Protein AF-A0A1I7WPK0-F1 (afdb_monomer)

Organism: Heterorhabditis bacteriophora (NCBI:txid37862)

Secondary structure (DSSP, 8-state):
--PPPHHHHHHHHHHHHHHHHHHHHHHHHHHHHHHHHHHHHHHHHHS-GGGSSSTT-GGGGGGSHHHHHHHHHHHHHHHHHHHHHH----HHHHHHIIIIIHHHHHHHHHHHHHHHHH-GGGT--SHHHHHHHT-HHHHHHHHTHHHHHHHHHHHH-------HHHHHHHHHHHHHHHHHHHH-HHHHHHHHHHHHHHHHHHHHHHHHHHHHSS-SSHHHHHS-HHHHHHHHHHHHHHHHHHHHHHHHTT--HHHHHHHHHHIIIIIHHHHHHHHHHHHHHHHH-GGGTS-HHHHTTS-HHHHHHHHHTHHHHHHHHHHHS---PPPHHHHHHHHHHHHHHHHHHHHTTTS-TTTTTT-

pLDDT: mean 78.53, std 14.23, range [27.5, 98.38]

Mean predicted aligned error: 15.95 Å

Radius of gyration: 28.54 Å; Cα contacts (8 Å, |Δi|>4): 263; chains: 1; bounding box: 74×51×85 Å

InterPro domains:
  IPR006838 ADTRP/AIG1 [PF04750] (25-245)
  IPR006838 ADTRP/AIG1 [PTHR10989] (20-249)

Foldseek 3Di:
DDDDDPVVVVVCVVVVVVLVLLVVQLVLLVVQLVLLVVLVVVCVVLQAAPLAPDGRDPCSNVLDLLVVLSVLSNVLSVVSNVCSVVVDDDLVNLCCLAQPNLVSLVCLQCVVVVCCVVPVCVQPVDPSSVVQVVPPVSVCSRRPVSNVSSVVCVVSDPSDDDPPVSSVVSNVVVCCVSVCVVVPVLVVVLLVLLVVLLVLVLVQQVLLCVQPVAGLDNVLVVDDPVVSVVVSCCVRPPLVVLVVCCVVVVHDPVSQQVSLLCLLLPQQLLLVVQLVVCVVCVVVPNVLQPNPVSVVSGPPVSVNCNNPSSNVSSVSVPVPDPHDHDDPVNSVVSSVVVVCVLQVVCPVPVHHSNSRSRD

Sequence (359 aa):
MYELDPAMKRFIFKHYFANTTMGLRAVFHLVTFLTYTYICYFDYNLVKGSMLPIPDQFFSKFVWLTLICLYIQTFYHLIAFFIDLTRCQHAFFHYFARAIVGPIGMSVVLLFWTLFLFDPNTLLADENAKRIIAIKWYNHGIHTLPLITVLIDISIWNHGQPSKKAAVIGIAVFAVLYITELVHPIFCLRIKICYFLEYIFAYSLHYVYYISGFWAYPILGQLSLPFRTLFIAALTTIYSVVALVAAICHANSRLKSFLDFVLYTILFPIGMTACTLFWCLHAVDPSLIMPDWVAALIPSWLNHVTHTLPVPYFMMDMLMTKRLVPTQKTTFFMSVFLRFICADRGWLLGVPPLFFTIY

Structure (mmCIF, N/CA/C/O backbone):
data_AF-A0A1I7WPK0-F1
#
_entry.id   AF-A0A1I7WPK0-F1
#
loop_
_atom_site.group_PDB
_atom_site.id
_atom_site.type_symbol
_atom_site.label_atom_id
_atom_site.label_alt_id
_atom_site.label_comp_id
_atom_site.label_asym_id
_atom_site.label_entity_id
_atom_site.label_seq_id
_atom_site.pdbx_PDB_ins_code
_atom_site.Cartn_x
_atom_site.Cartn_y
_atom_site.Cartn_z
_atom_site.occupancy
_atom_site.B_iso_or_equiv
_atom_site.auth_seq_id
_atom_site.auth_comp_id
_atom_site.auth_asym_id
_atom_site.auth_atom_id
_atom_site.pdbx_PDB_model_num
ATOM 1 N N . MET A 1 1 ? -28.202 -27.187 55.672 1.00 47.09 1 MET A N 1
ATOM 2 C CA . MET A 1 1 ? -27.648 -26.588 54.439 1.00 47.09 1 MET A CA 1
ATOM 3 C C . MET A 1 1 ? -26.4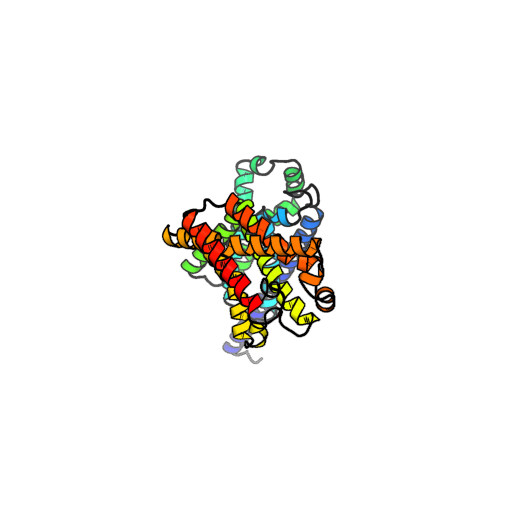85 -25.706 54.850 1.00 47.09 1 MET A C 1
ATOM 5 O O . MET A 1 1 ? -26.709 -24.799 55.635 1.00 47.09 1 MET A O 1
ATOM 9 N N . TYR A 1 2 ? -25.262 -26.002 54.410 1.00 57.56 2 TYR A N 1
ATOM 10 C CA . TYR A 1 2 ? -24.123 -25.110 54.644 1.00 57.56 2 TYR A CA 1
ATOM 11 C C . TYR A 1 2 ? -24.275 -23.883 53.736 1.00 57.56 2 TYR A C 1
ATOM 13 O O . TYR A 1 2 ? -24.240 -24.016 52.513 1.00 57.56 2 TYR A O 1
ATOM 21 N N . GLU A 1 3 ? -24.493 -22.701 54.315 1.00 69.38 3 GLU A N 1
ATOM 22 C CA . GLU A 1 3 ? -24.446 -21.454 53.553 1.00 69.38 3 GLU A CA 1
ATOM 23 C C . GLU A 1 3 ? -23.009 -21.185 53.094 1.00 69.38 3 GLU A C 1
ATOM 25 O O . GLU A 1 3 ? -22.078 -21.162 53.894 1.00 69.38 3 GLU A O 1
ATOM 30 N N . LEU A 1 4 ? -22.830 -20.981 51.786 1.00 72.44 4 LEU A N 1
ATOM 31 C CA . LEU A 1 4 ? -21.552 -20.563 51.209 1.00 72.44 4 LEU A CA 1
ATOM 32 C C . LEU A 1 4 ? -21.092 -19.231 51.819 1.00 72.44 4 LEU A C 1
ATOM 34 O O . LEU A 1 4 ? -21.862 -18.265 51.845 1.00 72.44 4 LEU A O 1
ATOM 38 N N . ASP A 1 5 ? -19.818 -19.181 52.215 1.00 86.62 5 ASP A N 1
ATOM 39 C CA . ASP A 1 5 ? -19.119 -17.978 52.675 1.00 86.62 5 ASP A CA 1
ATOM 40 C C . ASP A 1 5 ? -19.366 -16.791 51.710 1.00 86.62 5 ASP A C 1
ATOM 42 O O . ASP A 1 5 ? -19.200 -16.934 50.489 1.00 86.62 5 ASP A O 1
ATOM 46 N N . PRO A 1 6 ? -19.759 -15.605 52.216 1.00 83.38 6 PRO A N 1
ATOM 47 C CA . PRO A 1 6 ? -19.901 -14.380 51.430 1.00 83.38 6 PRO A CA 1
ATOM 48 C C . PRO A 1 6 ? -18.707 -14.026 50.526 1.00 83.38 6 PRO A C 1
ATOM 50 O O . PRO A 1 6 ? -18.899 -13.377 49.492 1.00 83.38 6 PRO A O 1
ATOM 53 N N . ALA A 1 7 ? -17.474 -14.404 50.881 1.00 82.75 7 ALA A N 1
ATOM 54 C CA . ALA A 1 7 ? -16.309 -14.211 50.013 1.00 82.75 7 ALA A CA 1
ATOM 55 C C . ALA A 1 7 ? -16.318 -15.181 48.818 1.00 82.75 7 ALA A C 1
ATOM 57 O O . ALA A 1 7 ? -16.113 -14.758 47.677 1.00 82.75 7 ALA A O 1
ATOM 58 N N . MET A 1 8 ? -16.667 -16.448 49.054 1.00 80.56 8 MET A N 1
ATOM 59 C CA . MET A 1 8 ? -16.828 -17.472 48.017 1.00 80.56 8 MET A CA 1
ATOM 60 C C . MET A 1 8 ? -17.964 -17.120 47.043 1.00 80.56 8 MET A C 1
ATOM 62 O O . MET A 1 8 ? -17.783 -17.193 45.827 1.00 80.56 8 MET A O 1
ATOM 66 N N . LYS A 1 9 ? -19.112 -16.645 47.554 1.00 81.81 9 LYS A N 1
ATOM 67 C CA . LYS A 1 9 ? -20.230 -16.155 46.722 1.00 81.81 9 LYS A CA 1
ATOM 68 C C . LYS A 1 9 ? -19.789 -15.005 45.809 1.00 81.81 9 LYS A C 1
ATOM 70 O O . LYS A 1 9 ? -20.093 -15.017 44.618 1.00 81.81 9 LYS A O 1
ATOM 75 N N . ARG A 1 10 ? -19.024 -14.039 46.337 1.00 79.69 10 ARG A N 1
ATOM 76 C CA . ARG A 1 10 ? -18.475 -12.918 45.550 1.00 79.69 10 ARG A CA 1
ATOM 77 C C . ARG A 1 10 ? -17.471 -13.373 44.493 1.00 79.69 10 ARG A C 1
ATOM 79 O O . ARG A 1 10 ? -17.500 -12.852 43.381 1.00 79.69 10 ARG A O 1
ATOM 86 N N . PHE A 1 11 ? -16.611 -14.338 44.812 1.00 81.00 11 PHE A N 1
ATOM 87 C CA . PHE A 1 11 ? -15.650 -14.895 43.861 1.00 81.00 11 PHE A CA 1
ATOM 88 C C . PHE A 1 11 ? -16.345 -15.622 42.703 1.00 81.00 11 PHE A C 1
ATOM 90 O O . PHE A 1 11 ? -16.080 -15.305 41.544 1.00 81.00 11 PHE A O 1
ATOM 97 N N . ILE A 1 12 ? -17.279 -16.530 43.008 1.00 75.75 12 ILE A N 1
ATOM 98 C CA . ILE A 1 12 ? -18.050 -17.278 42.003 1.00 75.75 12 ILE A CA 1
ATOM 99 C C . ILE A 1 12 ? -18.835 -16.313 41.118 1.00 75.75 12 ILE A C 1
ATOM 101 O O . ILE A 1 12 ? -18.766 -16.414 39.896 1.00 75.75 12 ILE A O 1
ATOM 105 N N . PHE A 1 13 ? -19.518 -15.335 41.719 1.00 73.19 13 PHE A N 1
ATOM 106 C CA . PHE A 1 13 ? -20.270 -14.332 40.972 1.00 73.19 13 PHE A CA 1
ATOM 107 C C . PHE A 1 13 ? -19.362 -13.528 40.032 1.00 73.19 13 PHE A C 1
ATOM 109 O O . PHE A 1 13 ? -19.656 -13.411 38.847 1.00 73.19 13 PHE A O 1
ATOM 116 N N . LYS A 1 14 ? -18.212 -13.039 40.517 1.00 71.94 14 LYS A N 1
ATOM 117 C CA . LYS A 1 14 ? -17.256 -12.274 39.701 1.00 71.94 14 LYS A CA 1
ATOM 118 C C . LYS A 1 14 ? -16.663 -13.113 38.565 1.00 71.94 14 LYS A C 1
ATOM 120 O O . LYS A 1 14 ? -16.534 -12.616 37.451 1.00 71.94 14 LYS A O 1
ATOM 125 N N . HIS A 1 15 ? -16.318 -14.372 38.832 1.00 73.12 15 HIS A N 1
ATOM 126 C CA . HIS A 1 15 ? -15.741 -15.277 37.839 1.00 73.12 15 HIS A CA 1
ATOM 127 C C . HIS A 1 15 ? -16.766 -15.688 36.770 1.00 73.12 15 HIS A C 1
ATOM 129 O O . HIS A 1 15 ? -16.487 -15.603 35.575 1.00 73.12 15 HIS A O 1
ATOM 135 N N . TYR A 1 16 ? -17.977 -16.065 37.188 1.00 67.56 16 TYR A N 1
ATOM 136 C CA . TYR A 1 16 ? -19.069 -16.432 36.288 1.00 67.56 16 TYR A CA 1
ATOM 137 C C . TYR A 1 16 ? -19.502 -15.247 35.413 1.00 67.56 16 TYR A C 1
ATOM 139 O O . TYR A 1 16 ? -19.638 -15.384 34.196 1.00 67.56 16 TYR A O 1
ATOM 147 N N . PHE A 1 17 ? -19.632 -14.056 36.004 1.00 67.94 17 PHE A N 1
ATOM 148 C CA . PHE A 1 17 ? -19.981 -12.834 35.279 1.00 67.94 17 PHE A CA 1
ATOM 149 C C . PHE A 1 17 ? -18.887 -12.417 34.281 1.00 67.94 17 PHE A C 1
ATOM 151 O O . PHE A 1 17 ? -19.189 -12.039 33.149 1.00 67.94 17 PHE A O 1
ATOM 158 N N . ALA A 1 18 ? -17.607 -12.548 34.647 1.00 67.12 18 ALA A N 1
ATOM 159 C CA . ALA A 1 18 ? -16.488 -12.258 33.748 1.00 67.12 18 ALA A CA 1
ATOM 160 C C . ALA A 1 18 ? -16.415 -13.228 32.553 1.00 67.12 18 ALA A C 1
ATOM 162 O O . ALA A 1 18 ? -16.170 -12.803 31.427 1.00 67.12 18 ALA A O 1
ATOM 163 N N . ASN A 1 19 ? -16.674 -14.521 32.768 1.00 69.44 19 ASN A N 1
ATOM 164 C CA . ASN A 1 19 ? -16.701 -15.501 31.676 1.00 69.44 19 ASN A CA 1
ATOM 165 C C . ASN A 1 19 ? -17.929 -15.313 30.767 1.00 69.44 19 ASN A C 1
ATOM 167 O O . ASN A 1 19 ? -17.814 -15.430 29.550 1.00 69.44 19 ASN A O 1
ATOM 171 N N . THR A 1 20 ? -19.088 -14.967 31.337 1.00 67.88 20 THR A N 1
ATOM 172 C CA . THR A 1 20 ? -20.321 -14.728 30.565 1.00 67.88 20 THR A CA 1
ATOM 173 C C . THR A 1 20 ? -20.201 -13.483 29.684 1.00 67.88 20 THR A C 1
ATOM 175 O O . THR A 1 20 ? -20.552 -13.516 28.507 1.00 67.88 20 THR A O 1
ATOM 178 N N . THR A 1 21 ? -19.644 -12.392 30.216 1.00 75.69 21 THR A N 1
ATOM 179 C CA . THR A 1 21 ? -19.407 -11.157 29.445 1.00 75.69 21 THR A CA 1
ATOM 180 C C . THR A 1 21 ? -18.375 -11.356 28.331 1.00 75.69 21 THR A C 1
ATOM 182 O O . THR A 1 21 ? -18.547 -10.822 27.238 1.00 75.69 21 THR A O 1
ATOM 185 N N . MET A 1 22 ? -17.351 -12.182 28.560 1.00 78.25 22 MET A N 1
ATOM 186 C CA . MET A 1 22 ? -16.370 -12.570 27.541 1.00 78.25 22 MET A CA 1
ATOM 187 C C . MET A 1 22 ? -16.997 -13.398 26.413 1.00 78.25 22 MET A C 1
ATOM 189 O O . MET A 1 22 ? -16.769 -13.102 25.244 1.00 78.25 22 MET A O 1
ATOM 193 N N . GLY A 1 23 ? -17.826 -14.393 26.750 1.00 83.75 23 GLY A N 1
ATOM 194 C CA . GLY A 1 23 ? -18.534 -15.198 25.752 1.00 83.75 23 GLY A CA 1
ATOM 195 C C . GLY A 1 23 ? -19.446 -14.351 24.862 1.00 83.75 23 GLY A C 1
ATOM 196 O O . GLY A 1 23 ? -19.422 -14.492 23.642 1.00 83.75 23 GLY A O 1
ATOM 197 N N . LEU A 1 24 ? -20.189 -13.409 25.452 1.00 88.06 24 LEU A N 1
ATOM 198 C CA . LEU A 1 24 ? -21.040 -12.481 24.701 1.00 88.06 24 LEU A CA 1
ATOM 199 C C . LEU A 1 24 ? -20.236 -11.562 23.769 1.00 88.06 24 LEU A C 1
ATOM 201 O O . LEU A 1 24 ? -20.661 -11.317 22.641 1.00 88.06 24 LEU A O 1
ATOM 205 N N . ARG A 1 25 ? -19.066 -11.085 24.209 1.00 91.50 25 ARG A N 1
ATOM 206 C CA . ARG A 1 25 ? -18.192 -10.231 23.394 1.00 91.50 25 ARG A CA 1
ATOM 207 C C . ARG A 1 25 ? -17.577 -10.983 22.212 1.00 91.50 25 ARG A C 1
ATOM 209 O O . ARG A 1 25 ? -17.643 -10.495 21.084 1.00 91.50 25 ARG A O 1
ATOM 216 N N . ALA A 1 26 ? -17.120 -12.215 22.441 1.00 92.50 26 ALA A N 1
ATOM 217 C CA . ALA A 1 26 ? -16.629 -13.088 21.380 1.00 92.50 26 ALA A CA 1
ATOM 218 C C . ALA A 1 26 ? -17.716 -13.348 20.324 1.00 92.50 26 ALA A C 1
ATOM 220 O O . ALA A 1 26 ? -17.461 -13.227 19.127 1.00 92.50 26 ALA A O 1
ATOM 221 N N . VAL A 1 27 ? -18.948 -13.648 20.758 1.00 95.50 27 VAL A N 1
ATOM 222 C CA . VAL A 1 27 ? -20.091 -13.839 19.850 1.00 95.50 27 VAL A CA 1
ATOM 223 C C . VAL A 1 27 ? -20.371 -12.569 19.050 1.00 95.50 27 VAL A C 1
ATOM 225 O O . VAL A 1 27 ? -20.521 -12.644 17.832 1.00 95.50 27 VAL A O 1
ATOM 228 N N . PHE A 1 28 ? -20.391 -11.401 19.697 1.00 96.62 28 PHE A N 1
ATOM 229 C CA . PHE A 1 28 ? -20.580 -10.122 19.013 1.00 96.62 28 PHE A CA 1
ATOM 230 C C . PHE A 1 28 ? -19.526 -9.892 17.921 1.00 96.62 28 PHE A C 1
ATOM 232 O O . PHE A 1 28 ? -19.882 -9.583 16.781 1.00 96.62 28 PHE A O 1
ATOM 239 N N . HIS A 1 29 ? -18.241 -10.071 18.232 1.00 96.50 29 HIS A N 1
ATOM 240 C CA . HIS A 1 29 ? -17.171 -9.877 17.256 1.00 96.50 29 HIS A CA 1
ATOM 241 C C . HIS A 1 29 ? -17.196 -10.908 16.135 1.00 96.50 29 HIS A C 1
ATOM 243 O O . HIS A 1 29 ? -16.993 -10.532 14.985 1.00 96.50 29 HIS A O 1
ATOM 249 N N . LEU A 1 30 ? -17.520 -12.170 16.428 1.00 97.56 30 LEU A N 1
ATOM 250 C CA . LEU A 1 30 ? -17.671 -13.202 15.405 1.00 97.56 30 LEU A CA 1
ATOM 251 C C . LEU A 1 30 ? -18.817 -12.877 14.443 1.00 97.56 30 LEU A C 1
ATOM 253 O O . LEU A 1 30 ? -18.620 -12.876 13.231 1.00 97.56 30 LEU A O 1
ATOM 257 N N . VAL A 1 31 ? -20.004 -12.560 14.967 1.00 98.12 31 VAL A N 1
ATOM 258 C CA . VAL A 1 31 ? -21.172 -12.197 14.147 1.00 98.12 31 VAL A CA 1
ATOM 259 C C . VAL A 1 31 ? -20.866 -10.966 13.300 1.00 98.12 31 VAL A C 1
ATOM 261 O O . VAL A 1 31 ? -21.169 -10.938 12.106 1.00 98.12 31 VAL A O 1
ATOM 264 N N . THR A 1 32 ? -20.214 -9.966 13.889 1.00 98.06 32 THR A N 1
ATOM 265 C CA . THR A 1 32 ? -19.840 -8.740 13.183 1.00 98.06 32 THR A CA 1
ATOM 266 C C . THR A 1 32 ? -18.798 -9.009 12.095 1.00 98.06 32 THR A C 1
ATOM 268 O O . THR A 1 32 ? -18.950 -8.534 10.971 1.00 98.06 32 THR A O 1
ATOM 271 N N . PHE A 1 33 ? -17.781 -9.828 12.379 1.00 98.38 33 PHE A N 1
ATOM 272 C CA . PHE A 1 33 ? -16.787 -10.268 11.400 1.00 98.38 33 PHE A CA 1
ATOM 273 C C . PHE A 1 33 ? -17.433 -11.005 10.224 1.00 98.38 33 PHE A C 1
ATOM 275 O O . PHE A 1 33 ? -17.151 -10.679 9.071 1.00 98.38 33 PHE A O 1
ATOM 282 N N . LEU A 1 34 ? -18.324 -11.964 10.492 1.00 98.31 34 LEU A N 1
ATOM 283 C CA . LEU A 1 34 ? -19.032 -12.709 9.450 1.00 98.31 34 LEU A CA 1
ATOM 284 C C . LEU A 1 34 ? -19.917 -11.784 8.606 1.00 98.31 34 LEU A C 1
ATOM 286 O O . LEU A 1 34 ? -19.933 -11.894 7.381 1.00 98.31 34 LEU A O 1
ATOM 290 N N . THR A 1 35 ? -20.586 -10.825 9.248 1.00 98.31 35 THR A N 1
ATOM 291 C CA . THR A 1 35 ? -21.412 -9.821 8.567 1.00 98.31 35 THR A CA 1
ATOM 292 C C . THR A 1 35 ? -20.568 -8.946 7.642 1.00 98.31 35 THR A C 1
ATOM 294 O O . THR A 1 35 ? -20.882 -8.824 6.459 1.00 98.31 35 THR A O 1
ATOM 297 N N . TYR A 1 36 ? -19.461 -8.382 8.131 1.00 98.31 36 TYR A N 1
ATOM 298 C CA . TYR A 1 36 ? -18.576 -7.575 7.291 1.00 98.31 36 TYR A CA 1
ATOM 299 C C . TYR A 1 36 ? -17.882 -8.390 6.200 1.00 98.31 36 TYR A C 1
ATOM 301 O O . TYR A 1 36 ? -17.728 -7.898 5.088 1.00 98.31 36 TYR A O 1
ATOM 309 N N . THR A 1 37 ? -17.533 -9.649 6.465 1.00 98.25 37 THR A N 1
ATOM 310 C CA . THR A 1 37 ? -16.984 -10.559 5.449 1.00 98.25 37 THR A CA 1
ATOM 311 C C . THR A 1 37 ? -17.987 -10.790 4.322 1.00 98.25 37 THR A C 1
ATOM 313 O O . THR A 1 37 ? -17.621 -10.732 3.149 1.00 98.25 37 THR A O 1
ATOM 316 N N . TYR A 1 38 ? -19.264 -10.986 4.657 1.00 98.19 38 TYR A N 1
ATOM 317 C CA . TYR A 1 38 ? -20.324 -11.102 3.661 1.00 98.19 38 TYR A CA 1
ATOM 318 C C . TYR A 1 38 ? -20.506 -9.807 2.855 1.00 98.19 38 TYR A C 1
ATOM 320 O O . TYR A 1 38 ? -20.630 -9.860 1.634 1.00 98.19 38 TYR A O 1
ATOM 328 N N . ILE A 1 39 ? -20.451 -8.641 3.506 1.00 97.75 39 ILE A N 1
ATOM 329 C CA . ILE A 1 39 ? -20.514 -7.338 2.824 1.00 97.75 39 ILE A CA 1
ATOM 330 C C . ILE A 1 39 ? -19.303 -7.149 1.893 1.00 97.75 39 ILE A C 1
ATOM 332 O O . ILE A 1 39 ? -19.488 -6.737 0.751 1.00 97.75 39 ILE A O 1
ATOM 336 N N . CYS A 1 40 ? -18.088 -7.510 2.324 1.00 96.38 40 CYS A N 1
ATOM 337 C CA . CYS A 1 40 ? -16.880 -7.513 1.488 1.00 96.38 40 CYS A CA 1
ATOM 338 C C . CYS A 1 40 ? -17.036 -8.419 0.260 1.00 96.38 40 CYS A C 1
ATOM 340 O O . CYS A 1 40 ? -16.677 -8.036 -0.853 1.00 96.38 40 CYS A O 1
ATOM 342 N N . TYR A 1 41 ? -17.577 -9.625 0.452 1.00 96.94 41 TYR A N 1
ATOM 343 C CA . TYR A 1 41 ? -17.862 -10.550 -0.641 1.00 96.94 41 TYR A CA 1
ATOM 344 C C . TYR A 1 41 ? -18.901 -9.970 -1.609 1.00 96.94 41 TYR A C 1
ATOM 346 O O . TYR A 1 41 ? -18.735 -10.055 -2.825 1.00 96.94 41 TYR A O 1
ATOM 354 N N . PHE A 1 42 ? -19.961 -9.352 -1.093 1.00 96.44 42 PHE A N 1
ATOM 355 C CA . PHE A 1 42 ? -20.980 -8.729 -1.926 1.00 96.44 42 PHE A CA 1
ATOM 356 C C . PHE A 1 42 ? -20.421 -7.541 -2.723 1.00 96.44 42 PHE A C 1
ATOM 358 O O . PHE A 1 42 ? -20.626 -7.490 -3.934 1.00 96.44 42 PHE A O 1
ATOM 365 N N . ASP A 1 43 ? -19.646 -6.651 -2.088 1.00 94.12 43 ASP A N 1
ATOM 366 C CA . ASP A 1 43 ? -18.947 -5.544 -2.762 1.00 94.12 43 ASP A CA 1
ATOM 367 C C . ASP A 1 43 ? -18.055 -6.049 -3.897 1.00 94.12 43 ASP A C 1
ATOM 369 O O . ASP A 1 43 ? -18.126 -5.541 -5.013 1.00 94.12 43 ASP A O 1
ATOM 373 N N . TYR A 1 44 ? -17.263 -7.095 -3.638 1.00 91.81 44 TYR A N 1
ATOM 374 C CA . TYR A 1 44 ? -16.378 -7.696 -4.636 1.00 91.81 44 TYR A CA 1
ATOM 375 C C . TYR A 1 44 ? -17.131 -8.126 -5.903 1.00 91.81 44 TYR A C 1
ATOM 377 O O . TYR A 1 44 ? -16.634 -7.954 -7.016 1.00 91.81 44 TYR A O 1
ATOM 385 N N . ASN A 1 45 ? -18.337 -8.672 -5.740 1.00 93.19 45 ASN A N 1
ATOM 386 C CA . ASN A 1 45 ? -19.158 -9.127 -6.857 1.00 93.19 45 ASN A CA 1
ATOM 387 C C . ASN A 1 45 ? -19.932 -7.993 -7.542 1.00 93.19 45 ASN A C 1
ATOM 389 O O . ASN A 1 45 ? -20.187 -8.087 -8.746 1.00 93.19 45 ASN A O 1
ATOM 393 N N . LEU A 1 46 ? -20.294 -6.950 -6.789 1.00 90.62 46 LEU A N 1
ATOM 394 C CA . LEU A 1 46 ? -21.047 -5.793 -7.265 1.00 90.62 46 LEU A CA 1
ATOM 395 C C . LEU A 1 46 ? -20.160 -4.799 -8.031 1.00 90.62 46 LEU A C 1
ATOM 397 O O . LEU A 1 46 ? -20.501 -4.391 -9.141 1.00 90.62 46 LEU A O 1
ATOM 401 N N . VAL A 1 47 ? -19.024 -4.409 -7.449 1.00 87.62 47 VAL A N 1
ATOM 402 C CA . VAL A 1 47 ? -18.140 -3.351 -7.954 1.00 87.62 47 VAL A CA 1
ATOM 403 C C . VAL A 1 47 ? -16.921 -3.970 -8.645 1.00 87.62 47 VAL A C 1
ATOM 405 O O . VAL A 1 47 ? -15.827 -4.069 -8.083 1.00 87.62 47 VAL A O 1
ATOM 408 N N . LYS A 1 48 ? -17.120 -4.407 -9.894 1.00 87.56 48 LYS A N 1
ATOM 409 C CA . LYS A 1 48 ? -16.089 -5.007 -10.759 1.00 87.56 48 LYS A CA 1
ATOM 410 C C . LYS A 1 48 ? -16.133 -4.453 -12.185 1.00 87.56 48 LYS A C 1
ATOM 412 O O . LYS A 1 48 ? -17.148 -3.902 -12.610 1.00 87.56 48 LYS A O 1
ATOM 417 N N . GLY A 1 49 ? -15.043 -4.634 -12.932 1.00 85.56 49 GLY A N 1
ATOM 418 C CA . GLY A 1 49 ? -14.942 -4.215 -14.333 1.00 85.56 49 GLY A CA 1
ATOM 419 C C . GLY A 1 49 ? -15.208 -2.719 -14.505 1.00 85.56 49 GLY A C 1
ATOM 420 O O . GLY A 1 49 ? -14.545 -1.896 -13.877 1.00 85.56 49 GLY A O 1
ATOM 421 N N . SER A 1 50 ? -16.228 -2.371 -15.291 1.00 83.06 50 SER A N 1
ATOM 422 C CA . SER A 1 50 ? -16.635 -0.985 -15.563 1.00 83.06 50 SER A CA 1
ATOM 423 C C . SER A 1 50 ? -17.327 -0.265 -14.396 1.00 83.06 50 SER A C 1
ATOM 425 O O . SER A 1 50 ? -17.568 0.934 -14.494 1.00 83.06 50 SER A O 1
ATOM 427 N N . MET A 1 51 ? -17.677 -0.969 -13.310 1.00 81.25 51 MET A N 1
ATOM 428 C CA . MET A 1 51 ? -18.251 -0.359 -12.096 1.00 81.25 51 MET A CA 1
ATOM 429 C C . MET A 1 51 ? -17.177 0.233 -11.167 1.00 81.25 51 MET A C 1
ATOM 431 O O . MET A 1 51 ? -17.511 0.887 -10.182 1.00 81.25 51 MET A O 1
ATOM 435 N N . LEU A 1 52 ? -15.896 -0.029 -11.441 1.00 79.69 52 LEU A N 1
ATOM 436 C CA . LEU A 1 52 ? -14.775 0.502 -10.668 1.00 79.69 52 LEU A CA 1
ATOM 437 C C . LEU A 1 52 ? -14.522 1.984 -11.003 1.00 79.69 52 LEU A C 1
ATOM 439 O O . LEU A 1 52 ? -14.730 2.379 -12.151 1.00 79.69 52 LEU A O 1
ATOM 443 N N . PRO A 1 53 ? -13.995 2.790 -10.056 1.00 76.50 53 PRO A N 1
ATOM 444 C CA . PRO A 1 53 ? -13.587 4.174 -10.328 1.00 76.50 53 PRO A CA 1
ATOM 445 C C . PRO A 1 53 ? -12.623 4.305 -11.510 1.00 76.50 53 PRO A C 1
ATOM 447 O O . PRO A 1 53 ? -12.726 5.239 -12.300 1.00 76.50 53 PRO A O 1
ATOM 450 N N . ILE A 1 54 ? -11.692 3.354 -11.637 1.00 73.06 54 ILE A N 1
ATOM 451 C CA . ILE A 1 54 ? -10.882 3.158 -12.838 1.00 73.06 54 ILE A CA 1
ATOM 452 C C . ILE A 1 54 ? -11.230 1.764 -13.374 1.00 73.06 54 ILE A C 1
ATOM 454 O O . ILE A 1 54 ? -10.974 0.783 -12.662 1.00 73.06 54 ILE A O 1
ATOM 458 N N . PRO A 1 55 ? -11.806 1.655 -14.589 1.00 75.12 55 PRO A N 1
ATOM 459 C CA . PRO A 1 55 ? -12.219 0.378 -15.157 1.00 75.12 55 PRO A CA 1
ATOM 460 C C . PRO A 1 55 ? -11.106 -0.669 -15.107 1.00 75.12 55 PRO A C 1
ATOM 462 O O . PRO A 1 55 ? -9.942 -0.370 -15.377 1.00 75.12 55 PRO A O 1
ATOM 465 N N . ASP A 1 56 ? -11.472 -1.885 -14.703 1.00 74.25 56 ASP A N 1
ATOM 466 C CA . ASP A 1 56 ? -10.590 -3.061 -14.607 1.00 74.25 56 ASP A CA 1
ATOM 467 C C . ASP A 1 56 ? -9.405 -2.942 -13.625 1.00 74.25 56 ASP A C 1
ATOM 469 O O . ASP A 1 56 ? -8.608 -3.869 -13.485 1.00 74.25 56 ASP A O 1
ATOM 473 N N . GLN A 1 57 ? -9.308 -1.849 -12.863 1.00 73.38 57 GLN A N 1
ATOM 474 C CA . GLN A 1 57 ? -8.283 -1.655 -11.836 1.00 73.38 57 GLN A CA 1
ATOM 475 C C . GLN A 1 57 ? -8.869 -1.892 -10.445 1.00 73.38 57 GLN A C 1
ATOM 477 O O . GLN A 1 57 ? -9.419 -0.978 -9.829 1.00 73.38 57 GLN A O 1
ATOM 482 N N . PHE A 1 58 ? -8.730 -3.113 -9.919 1.00 74.12 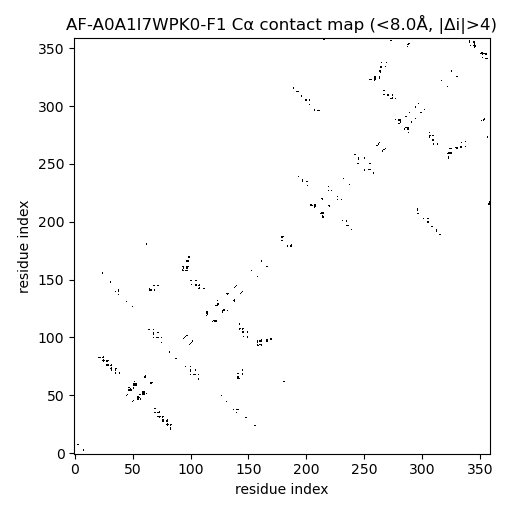58 PHE A N 1
ATOM 483 C CA . PHE A 1 58 ? -9.328 -3.518 -8.636 1.00 74.12 58 PHE A CA 1
ATOM 484 C C . PHE A 1 58 ? -9.034 -2.541 -7.489 1.00 74.12 58 PHE A C 1
ATOM 486 O O . PHE A 1 58 ? -9.940 -2.177 -6.741 1.00 74.12 58 PHE A O 1
ATOM 493 N N . PHE A 1 59 ? -7.783 -2.087 -7.365 1.00 72.25 59 PHE A N 1
ATOM 494 C CA . PHE A 1 59 ? -7.359 -1.204 -6.277 1.00 72.25 59 PHE A CA 1
ATOM 495 C C . PHE A 1 59 ? -7.926 0.219 -6.370 1.00 72.25 59 PHE A C 1
ATOM 497 O O . PHE A 1 59 ? -7.871 0.950 -5.383 1.00 72.25 59 PHE A O 1
ATOM 504 N N . SER A 1 60 ? -8.519 0.615 -7.501 1.00 73.62 60 SER A N 1
ATOM 505 C CA . SER A 1 60 ? -9.132 1.942 -7.646 1.00 73.62 60 SER A CA 1
ATOM 506 C C . SER A 1 60 ? -10.301 2.168 -6.682 1.00 73.62 60 SER A C 1
ATOM 508 O O . SER A 1 60 ? -10.564 3.303 -6.297 1.00 73.62 60 SER A O 1
ATOM 510 N N . LYS A 1 61 ? -10.941 1.093 -6.202 1.00 76.44 61 LYS A N 1
ATOM 511 C CA . LYS A 1 61 ? -12.032 1.142 -5.217 1.00 76.44 61 LYS A CA 1
ATOM 512 C C . LYS A 1 61 ? -11.622 1.742 -3.861 1.00 76.44 61 LYS A C 1
ATOM 514 O O . LYS A 1 61 ? -12.463 2.263 -3.136 1.00 76.44 61 LYS A O 1
ATOM 519 N N . PHE A 1 62 ? -10.332 1.691 -3.511 1.00 76.06 62 PHE A N 1
ATOM 520 C CA . PHE A 1 62 ? -9.820 2.234 -2.245 1.00 76.06 62 PHE A CA 1
ATOM 521 C C . PHE A 1 62 ? -9.728 3.766 -2.237 1.00 76.06 62 PHE A C 1
ATOM 523 O O . PHE A 1 62 ? -9.357 4.346 -1.222 1.00 76.06 62 PHE A O 1
ATOM 530 N 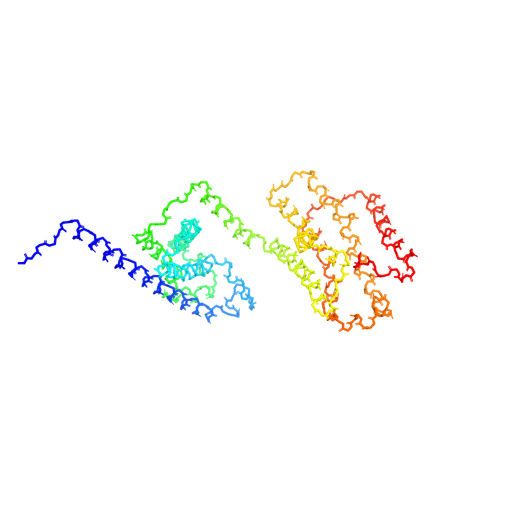N . VAL A 1 63 ? -10.136 4.431 -3.325 1.00 72.38 63 VAL A N 1
ATOM 531 C CA . VAL A 1 63 ? -10.440 5.868 -3.319 1.00 72.38 63 VAL A CA 1
ATOM 532 C C . VAL A 1 63 ? -11.576 6.208 -2.342 1.00 72.38 63 VAL A C 1
ATOM 534 O O . VAL A 1 63 ? -11.658 7.327 -1.845 1.00 72.38 63 VAL A O 1
ATOM 537 N N . TRP A 1 64 ? -12.451 5.244 -2.033 1.00 82.19 64 TRP A N 1
ATOM 538 C CA . TRP A 1 64 ? -13.552 5.435 -1.098 1.00 82.19 64 TRP A CA 1
ATOM 539 C C . TRP A 1 64 ? -13.139 5.066 0.329 1.00 82.19 64 TRP A C 1
ATOM 541 O O . TRP A 1 64 ? -12.918 3.892 0.644 1.00 82.19 64 TRP A O 1
ATOM 551 N N . LEU A 1 65 ? -13.143 6.057 1.231 1.00 83.19 65 LEU A N 1
ATOM 552 C CA . LEU A 1 65 ? -12.920 5.851 2.670 1.00 83.19 65 LEU A CA 1
ATOM 553 C C . LEU A 1 65 ? -13.826 4.758 3.253 1.00 83.19 65 LEU A C 1
ATOM 555 O O . LEU A 1 65 ? -13.416 4.016 4.142 1.00 83.19 65 LEU A O 1
ATOM 559 N N . THR A 1 66 ? -15.047 4.636 2.735 1.00 89.81 66 THR A N 1
ATOM 560 C CA . THR A 1 66 ? -16.019 3.620 3.141 1.00 89.81 66 THR A CA 1
ATOM 561 C C . THR A 1 66 ? -15.506 2.196 2.940 1.00 89.81 66 THR A C 1
ATOM 563 O O . THR A 1 66 ? -15.685 1.365 3.829 1.00 89.81 66 THR A O 1
ATOM 566 N N . LEU A 1 67 ? -14.817 1.905 1.831 1.00 89.56 67 LEU A N 1
ATOM 567 C CA . LEU A 1 67 ? -14.248 0.573 1.623 1.00 89.56 67 LEU A CA 1
ATOM 568 C C . LEU A 1 67 ? -13.028 0.332 2.504 1.00 89.56 67 LEU A C 1
ATOM 570 O O . LEU A 1 67 ? -12.905 -0.746 3.080 1.00 89.56 67 LEU A O 1
ATOM 574 N N . ILE A 1 68 ? -12.171 1.338 2.697 1.00 87.25 68 ILE A N 1
ATOM 575 C CA . ILE A 1 68 ? -11.072 1.246 3.670 1.00 87.25 68 ILE A CA 1
ATOM 576 C C . ILE A 1 68 ? -11.629 0.914 5.063 1.00 87.25 68 ILE A C 1
ATOM 578 O O . ILE A 1 68 ? -11.145 -0.007 5.721 1.00 87.25 68 ILE A O 1
ATOM 582 N N . CYS A 1 69 ? -12.684 1.613 5.488 1.00 92.62 69 CYS A N 1
ATOM 583 C CA . CYS A 1 69 ? -13.378 1.349 6.743 1.00 92.62 69 CYS A CA 1
ATOM 584 C C . CYS A 1 69 ? -13.916 -0.083 6.805 1.00 92.62 69 CYS A C 1
ATOM 586 O O . CYS A 1 69 ? -13.690 -0.762 7.801 1.00 92.62 69 CYS A O 1
ATOM 588 N N . LEU A 1 70 ? -14.585 -0.564 5.755 1.00 94.94 70 LEU A N 1
ATOM 589 C CA . LEU A 1 70 ? -15.142 -1.916 5.700 1.00 94.94 70 LEU A CA 1
ATOM 590 C C . LEU A 1 70 ? -14.068 -2.997 5.927 1.00 94.94 70 LEU A C 1
ATOM 592 O O . LEU A 1 70 ? -14.238 -3.872 6.781 1.00 94.94 70 LEU A O 1
ATOM 596 N N . TYR A 1 71 ? -12.935 -2.919 5.222 1.00 93.88 71 TYR A N 1
ATOM 597 C CA . TYR A 1 71 ? -11.841 -3.884 5.385 1.00 93.88 71 TYR A CA 1
ATOM 598 C C . TYR A 1 71 ? -11.166 -3.774 6.761 1.00 93.88 71 TYR A C 1
ATOM 600 O O . TYR A 1 71 ? -10.900 -4.800 7.392 1.00 93.88 71 TYR A O 1
ATOM 608 N N . ILE A 1 72 ? -10.941 -2.554 7.266 1.00 93.00 72 ILE A N 1
ATOM 609 C CA . ILE A 1 72 ? -10.380 -2.330 8.609 1.00 93.00 72 ILE A CA 1
ATOM 610 C C . ILE A 1 72 ? -11.302 -2.901 9.694 1.00 93.00 72 ILE A C 1
ATOM 612 O O . ILE A 1 72 ? -10.818 -3.583 10.595 1.00 93.00 72 ILE A O 1
ATOM 616 N N . GLN A 1 73 ? -12.614 -2.672 9.600 1.00 95.69 73 GLN A N 1
ATOM 617 C CA . GLN A 1 73 ? -13.607 -3.210 10.535 1.00 95.69 73 GLN A CA 1
ATOM 618 C C . GLN A 1 73 ? -13.652 -4.743 10.486 1.00 95.69 73 GLN A C 1
ATOM 620 O O . GLN A 1 73 ? -13.663 -5.396 11.529 1.00 95.69 73 GLN A O 1
ATOM 625 N N . THR A 1 74 ? -13.607 -5.331 9.284 1.00 97.12 74 THR A N 1
ATOM 626 C CA . THR A 1 74 ? -13.551 -6.793 9.107 1.00 97.12 74 THR A CA 1
ATOM 627 C C . THR A 1 74 ? -12.340 -7.379 9.836 1.00 97.12 74 THR A C 1
ATOM 629 O O . THR A 1 74 ? -12.473 -8.290 10.652 1.00 97.12 74 THR A O 1
ATOM 632 N N . PHE A 1 75 ? -11.153 -6.822 9.586 1.00 95.31 75 PHE A N 1
ATOM 633 C CA . PHE A 1 75 ? -9.911 -7.290 10.196 1.00 95.31 75 PHE A CA 1
ATOM 634 C C . PHE A 1 75 ? -9.882 -7.071 11.714 1.00 95.31 75 PHE A C 1
ATOM 636 O O . PHE A 1 75 ? -9.467 -7.955 12.464 1.00 95.31 75 PHE A O 1
ATOM 643 N N . TYR A 1 76 ? -10.370 -5.917 12.175 1.00 95.88 76 TYR A N 1
ATOM 644 C CA . TYR A 1 76 ? -10.492 -5.598 13.592 1.00 95.88 76 TYR A CA 1
ATOM 645 C C . TYR A 1 76 ? -11.322 -6.646 14.335 1.00 95.88 76 TYR A C 1
ATOM 647 O O . TYR A 1 76 ? -10.847 -7.208 15.319 1.00 95.88 76 TYR A O 1
ATOM 655 N N . HIS A 1 77 ? -12.525 -6.950 13.846 1.00 97.06 77 HIS A N 1
ATOM 656 C CA . HIS A 1 77 ? -13.425 -7.886 14.515 1.00 97.06 77 HIS A CA 1
ATOM 657 C C . HIS A 1 77 ? -12.923 -9.335 14.484 1.00 97.06 77 HIS A C 1
ATOM 659 O O . HIS A 1 77 ? -13.152 -10.070 15.445 1.00 97.06 77 HIS A O 1
ATOM 665 N N . LEU A 1 78 ? -12.170 -9.727 13.451 1.00 96.06 78 LEU A N 1
ATOM 666 C CA . LEU A 1 78 ? -11.464 -11.010 13.435 1.00 96.06 78 LEU A CA 1
ATOM 667 C C . LEU A 1 78 ? -10.447 -11.102 14.580 1.00 96.06 78 LEU A C 1
ATOM 669 O O . LEU A 1 78 ? -10.439 -12.073 15.335 1.00 96.06 78 LEU A O 1
ATOM 673 N N . ILE A 1 79 ? -9.601 -10.079 14.731 1.00 93.31 79 ILE A N 1
ATOM 674 C CA . ILE A 1 79 ? -8.604 -10.038 15.807 1.00 93.31 79 ILE A CA 1
ATOM 675 C C . ILE A 1 79 ? -9.292 -9.971 17.172 1.00 93.31 79 ILE A C 1
ATOM 677 O O . ILE A 1 79 ? -8.901 -10.696 18.083 1.00 93.31 79 ILE A O 1
ATOM 681 N N . ALA A 1 80 ? -10.323 -9.136 17.311 1.00 92.06 80 ALA A N 1
ATOM 682 C CA . ALA A 1 80 ? -11.084 -8.965 18.545 1.00 92.06 80 ALA A CA 1
ATOM 683 C C . ALA A 1 80 ? -11.658 -10.303 19.039 1.00 92.06 80 ALA A C 1
ATOM 685 O O . ALA A 1 80 ? -11.491 -10.656 20.206 1.00 92.06 80 ALA A O 1
ATOM 686 N N . PHE A 1 81 ? -12.237 -11.090 18.126 1.00 93.56 81 PHE A N 1
ATOM 687 C CA . PHE A 1 81 ? -12.722 -12.439 18.406 1.00 93.56 81 PHE A CA 1
ATOM 688 C C . PHE A 1 81 ? -11.615 -13.355 18.947 1.00 93.56 81 PHE A C 1
ATOM 690 O O . PHE A 1 81 ? -11.793 -13.998 19.981 1.00 93.56 81 PHE A O 1
ATOM 697 N N . PHE A 1 82 ? -10.442 -13.386 18.307 1.00 90.94 82 PHE A N 1
ATOM 698 C CA . PHE A 1 82 ? -9.328 -14.207 18.791 1.00 90.94 82 PHE A CA 1
ATOM 699 C C . PHE A 1 82 ? -8.752 -13.720 20.123 1.00 90.94 82 PHE A C 1
ATOM 701 O O . PHE A 1 82 ? -8.376 -14.546 20.957 1.00 90.94 82 PHE A O 1
ATOM 708 N N . ILE A 1 83 ? -8.698 -12.409 20.364 1.00 89.31 83 ILE A N 1
ATOM 709 C CA . ILE A 1 83 ? -8.278 -11.858 21.660 1.00 89.31 83 ILE A CA 1
ATOM 710 C C . ILE A 1 83 ? -9.252 -12.293 22.759 1.00 89.31 83 ILE A C 1
ATOM 712 O O . ILE A 1 83 ? -8.811 -12.647 23.853 1.00 89.31 83 ILE A O 1
ATOM 716 N N . ASP A 1 84 ? -10.552 -12.337 22.474 1.00 87.50 84 ASP A N 1
ATOM 717 C CA . ASP A 1 84 ? -11.547 -12.817 23.434 1.00 87.50 84 ASP A CA 1
ATOM 718 C C . ASP A 1 84 ? -11.426 -14.304 23.749 1.00 87.50 84 ASP A C 1
ATOM 720 O O . ASP A 1 84 ? -11.597 -14.693 24.906 1.00 87.50 84 ASP A O 1
ATOM 724 N N . LEU A 1 85 ? -11.078 -15.129 22.760 1.00 85.81 85 LEU A N 1
ATOM 725 C CA . LEU A 1 85 ? -10.837 -16.556 22.979 1.00 85.81 85 LEU A CA 1
ATOM 726 C C . LEU A 1 85 ? -9.535 -16.824 23.744 1.00 85.81 85 LEU A C 1
ATOM 728 O O . LEU A 1 85 ? -9.492 -17.686 24.620 1.00 85.81 85 LEU A O 1
ATOM 732 N N . THR A 1 86 ? -8.466 -16.100 23.410 1.00 82.81 86 THR A N 1
ATOM 733 C CA . THR A 1 86 ? -7.111 -16.359 23.931 1.00 82.81 86 THR A CA 1
ATOM 734 C C . THR A 1 86 ? -6.798 -15.608 25.219 1.00 82.81 86 THR A C 1
ATOM 736 O O . THR A 1 86 ? -5.872 -15.980 25.936 1.00 82.81 86 THR A O 1
ATOM 739 N N . ARG A 1 87 ? -7.558 -14.551 25.534 1.00 73.19 87 ARG A N 1
ATOM 740 C CA . ARG A 1 87 ? -7.304 -13.614 26.643 1.00 73.19 87 ARG A CA 1
ATOM 741 C C . ARG A 1 87 ? -5.974 -12.854 26.518 1.00 73.19 87 ARG A C 1
ATOM 743 O O . ARG A 1 87 ? -5.546 -12.206 27.474 1.00 73.19 87 ARG A O 1
ATOM 750 N N . CYS A 1 88 ? -5.335 -12.886 25.348 1.00 72.88 88 CYS A N 1
ATOM 751 C CA . CYS A 1 88 ? -4.085 -12.187 25.069 1.00 72.88 88 CYS A CA 1
ATOM 752 C C . CYS A 1 88 ? -4.362 -10.722 24.707 1.00 72.88 88 CYS A C 1
ATOM 754 O O . CYS A 1 88 ? -4.550 -10.374 23.543 1.00 72.88 88 CYS A O 1
ATOM 756 N N . GLN A 1 89 ? -4.414 -9.845 25.712 1.00 70.31 89 GLN A N 1
ATOM 757 C CA . GLN A 1 89 ? -4.600 -8.411 25.483 1.00 70.31 89 GLN A CA 1
ATOM 758 C C . GLN A 1 89 ? -3.282 -7.733 25.098 1.00 70.31 89 GLN A C 1
ATOM 760 O O . GLN A 1 89 ? -2.279 -7.840 25.803 1.00 70.31 89 GLN A O 1
ATOM 765 N N . HIS A 1 90 ? -3.304 -6.981 23.996 1.00 77.31 90 HIS A N 1
ATOM 766 C CA . HIS A 1 90 ? -2.157 -6.218 23.510 1.00 77.31 90 HIS A CA 1
ATOM 767 C C . HIS A 1 90 ? -2.455 -4.718 23.532 1.00 77.31 90 HIS A C 1
ATOM 769 O O . HIS A 1 90 ? -3.460 -4.261 22.988 1.00 77.31 90 HIS A O 1
ATOM 775 N N . ALA A 1 91 ? -1.534 -3.927 24.092 1.00 81.00 91 ALA A N 1
ATOM 776 C CA . ALA A 1 91 ? -1.649 -2.466 24.140 1.00 81.00 91 ALA A CA 1
ATOM 777 C C . ALA A 1 91 ? -1.845 -1.839 22.745 1.00 81.00 91 ALA A C 1
ATOM 779 O O . ALA A 1 91 ? -2.595 -0.876 22.592 1.00 81.00 91 ALA A O 1
ATOM 780 N N . PHE A 1 92 ? -1.224 -2.428 21.718 1.00 83.50 92 PHE A N 1
ATOM 781 C CA . PHE A 1 92 ? -1.395 -2.003 20.330 1.00 83.50 92 PHE A CA 1
ATOM 782 C C . PHE A 1 92 ? -2.836 -2.165 19.831 1.00 83.50 92 PHE A C 1
ATOM 784 O O . PHE A 1 92 ? -3.346 -1.269 19.170 1.00 83.50 92 PHE A O 1
ATOM 791 N N . PHE A 1 93 ? -3.518 -3.261 20.174 1.00 88.12 93 PHE A N 1
ATOM 792 C CA . PHE A 1 93 ? -4.900 -3.496 19.749 1.00 88.12 93 PHE A CA 1
ATOM 793 C C . PHE A 1 93 ? -5.856 -2.455 20.344 1.00 88.12 93 PHE A C 1
ATOM 795 O O . PHE A 1 93 ? -6.692 -1.890 19.645 1.00 88.12 93 PHE A O 1
ATOM 802 N N . HIS A 1 94 ? -5.677 -2.129 21.623 1.00 86.88 94 HIS A N 1
ATOM 803 C CA . HIS A 1 94 ? -6.437 -1.074 22.289 1.00 86.88 94 HIS A CA 1
ATOM 804 C C . HIS A 1 94 ? -6.192 0.312 21.679 1.00 86.88 94 HIS A C 1
ATOM 806 O O . HIS A 1 94 ? -7.139 1.075 21.474 1.00 86.88 94 HIS A O 1
ATOM 812 N N . TYR A 1 95 ? -4.938 0.617 21.330 1.00 87.12 95 TYR A N 1
ATOM 813 C CA . TYR A 1 95 ? -4.607 1.817 20.566 1.00 87.12 95 TYR A CA 1
ATOM 814 C C . TYR A 1 95 ? -5.292 1.812 19.194 1.00 87.12 95 TYR A C 1
ATOM 816 O O . TYR A 1 95 ? -5.937 2.792 18.838 1.00 87.12 95 TYR A O 1
ATOM 824 N N . PHE A 1 96 ? -5.201 0.709 18.451 1.00 86.38 96 PHE A N 1
ATOM 825 C CA . PHE A 1 96 ? -5.778 0.562 17.117 1.00 86.38 96 PHE A CA 1
ATOM 826 C C . PHE A 1 96 ? -7.300 0.767 17.121 1.00 86.38 96 PHE A C 1
ATOM 828 O O . PHE A 1 96 ? -7.813 1.550 16.320 1.00 86.38 96 PHE A O 1
ATOM 835 N N . ALA A 1 97 ? -8.003 0.164 18.084 1.00 89.56 97 ALA A N 1
ATOM 836 C CA . ALA A 1 97 ? -9.439 0.347 18.285 1.00 89.56 97 ALA A CA 1
ATOM 837 C C . ALA A 1 97 ? -9.807 1.829 18.491 1.00 89.56 97 ALA A C 1
ATOM 839 O O . ALA A 1 97 ? -10.683 2.368 17.815 1.00 89.56 97 ALA A O 1
ATOM 840 N N . ARG A 1 98 ? -9.103 2.516 19.404 1.00 87.38 98 ARG A N 1
ATOM 841 C CA . ARG A 1 98 ? -9.426 3.892 19.825 1.00 87.38 98 ARG A CA 1
ATOM 842 C C . ARG A 1 98 ? -8.944 4.980 18.872 1.00 87.38 98 ARG A C 1
ATOM 844 O O . ARG A 1 98 ? -9.613 6.000 18.749 1.00 87.38 98 ARG A O 1
ATOM 851 N N . ALA A 1 99 ? -7.775 4.810 18.268 1.00 84.69 99 ALA A N 1
ATOM 852 C CA . ALA A 1 99 ? -7.128 5.841 17.464 1.00 84.69 99 ALA A CA 1
ATOM 853 C C . ALA A 1 99 ? -7.467 5.733 15.973 1.00 84.69 99 ALA A C 1
ATOM 855 O O . ALA A 1 99 ? -7.405 6.744 15.280 1.00 84.69 99 ALA A O 1
ATOM 856 N N . ILE A 1 100 ? -7.817 4.534 15.489 1.00 84.88 100 ILE A N 1
ATOM 857 C CA . ILE A 1 100 ? -8.000 4.261 14.059 1.00 84.88 100 ILE A CA 1
ATOM 858 C C . ILE A 1 100 ? -9.416 3.746 13.777 1.00 84.88 100 ILE A C 1
ATOM 860 O O . ILE A 1 100 ? -10.204 4.460 13.162 1.00 84.88 100 ILE A O 1
ATOM 864 N N . VAL A 1 101 ? -9.768 2.546 14.256 1.00 91.12 101 VAL A N 1
ATOM 865 C CA . VAL A 1 101 ? -11.020 1.857 13.878 1.00 91.12 101 VAL A CA 1
ATOM 866 C C . VAL A 1 101 ? -12.257 2.664 14.276 1.00 91.12 101 VAL A C 1
ATOM 868 O O . VAL A 1 101 ? -13.117 2.934 13.438 1.00 91.12 101 VAL A O 1
ATOM 871 N N . GLY A 1 102 ? -12.324 3.094 15.539 1.00 89.69 102 GLY A N 1
ATOM 872 C CA . GLY A 1 102 ? -13.435 3.883 16.065 1.00 89.69 102 GLY A CA 1
ATOM 873 C C . GLY A 1 102 ? -13.628 5.205 15.316 1.00 89.69 102 GLY A C 1
ATOM 874 O O . GLY A 1 102 ? -14.705 5.421 14.756 1.00 89.69 102 GLY A O 1
ATOM 875 N N . PRO A 1 103 ? -12.609 6.087 15.264 1.00 89.38 103 PRO A N 1
ATOM 876 C CA . PRO A 1 103 ? -12.685 7.344 14.526 1.00 89.38 103 PRO A CA 1
ATOM 877 C C . PRO A 1 103 ? -13.082 7.175 13.058 1.00 89.38 103 PRO A C 1
ATOM 879 O O . PRO A 1 103 ? -14.002 7.856 12.621 1.00 89.38 103 PRO A O 1
ATOM 882 N N . ILE A 1 104 ? -12.474 6.239 12.319 1.00 87.25 104 ILE A N 1
ATOM 883 C CA . ILE A 1 104 ? -12.817 5.999 10.906 1.00 87.25 104 ILE A CA 1
ATOM 884 C C . ILE A 1 104 ? -14.278 5.556 10.766 1.00 87.25 104 ILE A C 1
ATOM 886 O O . ILE A 1 104 ? -15.002 6.112 9.939 1.00 87.25 104 ILE A O 1
ATOM 890 N N . GLY A 1 105 ? -14.727 4.603 11.591 1.00 89.56 105 GLY A N 1
ATOM 891 C CA . GLY A 1 105 ? -16.110 4.126 11.581 1.00 89.56 105 GLY A CA 1
ATOM 892 C C . GLY A 1 105 ? -17.114 5.252 11.820 1.00 89.56 105 GLY A C 1
ATOM 893 O O . GLY A 1 105 ? -18.074 5.391 11.067 1.00 89.56 105 GLY A O 1
ATOM 894 N N . MET A 1 106 ? -16.860 6.111 12.811 1.00 89.00 106 MET A N 1
ATOM 895 C CA . MET A 1 106 ? -17.702 7.281 13.082 1.00 89.00 106 MET A CA 1
ATOM 896 C C . MET A 1 106 ? -17.661 8.300 11.936 1.00 89.00 106 MET A C 1
ATOM 898 O O . MET A 1 106 ? -18.708 8.794 11.519 1.00 89.00 106 MET A O 1
ATOM 902 N N . SER A 1 107 ? -16.475 8.601 11.399 1.00 87.06 107 SER A N 1
ATOM 903 C CA . SER A 1 107 ? -16.299 9.571 10.315 1.00 87.06 107 SER A CA 1
ATOM 904 C C . SER A 1 107 ? -17.016 9.160 9.034 1.00 87.06 107 SER A C 1
ATOM 906 O O . SER A 1 107 ? -17.643 10.013 8.416 1.00 87.06 107 SER A O 1
ATOM 908 N N . VAL A 1 108 ? -16.978 7.880 8.645 1.00 89.38 108 VAL A N 1
ATOM 909 C CA . VAL A 1 108 ? -17.678 7.389 7.443 1.00 89.38 108 VAL A CA 1
ATOM 910 C C . VAL A 1 108 ? -19.186 7.594 7.554 1.00 89.38 108 VAL A C 1
ATOM 912 O O . VAL A 1 108 ? -19.803 8.083 6.609 1.00 89.38 108 VAL A O 1
ATOM 915 N N . VAL A 1 109 ? -19.773 7.258 8.707 1.00 91.94 109 VAL A N 1
ATOM 916 C CA . VAL A 1 109 ? -21.214 7.420 8.936 1.00 91.94 109 VAL A CA 1
ATOM 917 C C . VAL A 1 109 ? -21.589 8.900 8.954 1.00 91.94 109 VAL A C 1
ATOM 919 O O . VAL A 1 109 ? -22.492 9.311 8.226 1.00 91.94 109 VAL A O 1
ATOM 922 N N . LEU A 1 110 ? -20.877 9.717 9.737 1.00 87.44 110 LEU A N 1
ATOM 923 C CA . LEU A 1 110 ? -21.160 11.148 9.841 1.00 87.44 110 LEU A CA 1
ATOM 924 C C . LEU A 1 110 ? -21.017 11.847 8.491 1.00 87.44 110 LEU A C 1
ATOM 926 O O . LEU A 1 110 ? -21.921 12.578 8.100 1.00 87.44 110 LEU A O 1
ATOM 930 N N . LEU A 1 111 ? -19.930 11.602 7.758 1.00 85.06 111 LEU A N 1
ATOM 931 C CA . LEU A 1 111 ? -19.698 12.220 6.457 1.00 85.06 111 LEU A CA 1
ATOM 932 C C . LEU A 1 111 ? -20.781 11.822 5.452 1.00 85.06 111 LEU A C 1
ATOM 934 O O . LEU A 1 111 ? -21.386 12.698 4.840 1.00 85.06 111 LEU A O 1
ATOM 938 N N . PHE A 1 112 ? -21.053 10.521 5.308 1.00 91.25 112 PHE A N 1
ATOM 939 C CA . PHE A 1 112 ? -22.016 10.041 4.320 1.00 91.25 112 PHE A CA 1
ATOM 940 C C . PHE A 1 112 ? -23.422 10.569 4.596 1.00 91.25 112 PHE A C 1
ATOM 942 O O . PHE A 1 112 ? -24.019 11.176 3.715 1.00 91.25 112 PHE A O 1
ATOM 949 N N . TRP A 1 113 ? -23.948 10.389 5.812 1.00 92.69 113 TRP A N 1
ATOM 950 C CA . TRP A 1 113 ? -25.319 10.811 6.110 1.00 92.69 113 TRP A CA 1
ATOM 951 C C . TRP A 1 113 ? -25.462 12.327 6.168 1.00 92.69 113 TRP A C 1
ATOM 953 O O . TRP A 1 113 ? -26.515 12.831 5.796 1.00 92.69 113 TRP 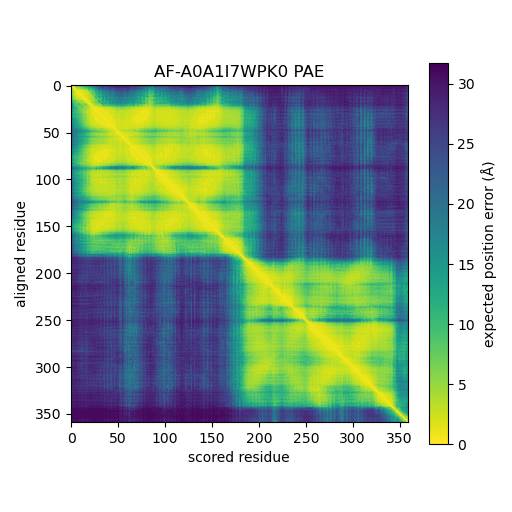A O 1
ATOM 963 N N . THR A 1 114 ? -24.418 13.068 6.554 1.00 87.25 114 THR A N 1
ATOM 964 C CA . THR A 1 114 ? -24.449 14.536 6.468 1.00 87.25 114 THR A CA 1
ATOM 965 C C . THR A 1 114 ? -24.540 14.990 5.017 1.00 87.25 114 THR A C 1
ATOM 967 O O . THR A 1 114 ? -25.412 15.791 4.699 1.00 87.25 114 THR A O 1
ATOM 970 N N . LEU A 1 115 ? -23.700 14.453 4.124 1.00 83.75 115 LEU A N 1
ATOM 971 C CA . LEU A 1 115 ? -23.753 14.776 2.695 1.00 83.75 115 LEU A CA 1
ATOM 972 C C . LEU A 1 115 ? -25.078 14.338 2.068 1.00 83.75 115 LEU A C 1
ATOM 974 O O . LEU A 1 115 ? -25.691 15.112 1.344 1.00 83.75 115 LEU A O 1
ATOM 978 N N . PHE A 1 116 ? -25.560 13.142 2.405 1.00 88.44 116 PHE A N 1
ATOM 979 C CA . PHE A 1 116 ? -26.828 12.619 1.909 1.00 88.44 116 PHE A CA 1
ATOM 980 C C . PHE A 1 116 ? -28.023 13.471 2.355 1.00 88.44 116 PHE A C 1
ATOM 982 O O . PHE A 1 116 ? -28.922 13.717 1.561 1.00 88.44 116 PHE A O 1
ATOM 989 N N . LEU A 1 117 ? -28.051 13.924 3.613 1.00 91.19 117 LEU A N 1
ATOM 990 C CA . LEU A 1 117 ? -29.119 14.791 4.125 1.00 91.19 117 LEU A CA 1
ATOM 991 C C . LEU A 1 117 ? -29.019 16.224 3.591 1.00 91.19 117 LEU A C 1
ATOM 993 O O . LEU A 1 117 ? -30.047 16.874 3.428 1.00 91.19 117 LEU A O 1
ATOM 997 N N . PHE A 1 118 ? -27.802 16.717 3.349 1.00 90.12 118 PHE A N 1
ATOM 998 C CA . PHE A 1 118 ? -27.566 18.064 2.836 1.00 90.12 118 PHE A CA 1
ATOM 999 C C . PHE A 1 118 ? -27.908 18.175 1.346 1.00 90.12 118 PHE A C 1
ATOM 1001 O O . PHE A 1 118 ? -28.683 19.042 0.955 1.00 90.12 118 PHE A O 1
ATOM 1008 N N . ASP A 1 119 ? -27.348 17.287 0.524 1.00 86.81 119 ASP A N 1
ATOM 1009 C CA . ASP A 1 119 ? -27.662 17.163 -0.897 1.00 86.81 119 ASP A CA 1
ATOM 1010 C C . ASP A 1 119 ? -27.313 15.747 -1.394 1.00 86.81 119 ASP A C 1
ATOM 1012 O O . ASP A 1 119 ? -26.140 15.459 -1.666 1.00 86.81 119 ASP A O 1
ATOM 1016 N N . PRO A 1 120 ? -28.308 14.857 -1.587 1.00 86.31 120 PRO A N 1
ATOM 1017 C CA . PRO A 1 120 ? -28.082 13.510 -2.104 1.00 86.31 120 PRO A CA 1
ATOM 1018 C C . PRO A 1 120 ? -27.344 13.482 -3.447 1.00 86.31 120 PRO A C 1
ATOM 1020 O O . PRO A 1 120 ? -26.653 12.507 -3.743 1.00 86.31 120 PRO A O 1
ATOM 1023 N N . ASN A 1 121 ? -27.459 14.535 -4.266 1.00 82.94 121 ASN A N 1
ATOM 1024 C CA . ASN A 1 121 ? -26.815 14.579 -5.578 1.00 82.94 121 ASN A CA 1
ATOM 1025 C C . ASN A 1 121 ? -25.286 14.609 -5.475 1.00 82.94 121 ASN A C 1
ATOM 1027 O O . ASN A 1 121 ? -24.617 14.127 -6.386 1.00 82.94 121 ASN A O 1
ATOM 1031 N N . THR A 1 122 ? -24.731 15.067 -4.345 1.00 79.50 122 THR A N 1
ATOM 1032 C CA . THR A 1 122 ? -23.283 15.011 -4.074 1.00 79.50 122 THR A CA 1
ATOM 1033 C C . THR A 1 122 ? -22.736 13.582 -4.032 1.00 79.50 122 THR A C 1
ATOM 1035 O O . THR A 1 122 ? -21.560 13.366 -4.317 1.00 79.50 122 THR A O 1
ATOM 1038 N N . LEU A 1 123 ? -23.585 12.600 -3.712 1.00 78.81 123 LEU A N 1
ATOM 1039 C CA . LEU A 1 123 ? -23.238 11.179 -3.626 1.00 78.81 123 LEU A CA 1
ATOM 1040 C C . LEU A 1 123 ? -23.731 10.374 -4.841 1.00 78.81 123 LEU A C 1
ATOM 1042 O O . LEU A 1 123 ? -23.307 9.240 -5.040 1.00 78.81 123 LEU A O 1
ATOM 1046 N N . LEU A 1 124 ? -24.615 10.952 -5.659 1.00 78.69 124 LEU A N 1
ATOM 1047 C CA . LEU A 1 124 ? -25.263 10.319 -6.815 1.00 78.69 124 LEU A CA 1
ATOM 1048 C C . LEU A 1 124 ? -24.729 10.882 -8.143 1.00 78.69 124 LEU A C 1
ATOM 1050 O O . LEU A 1 124 ? -25.493 11.072 -9.094 1.00 78.69 124 LEU A O 1
ATOM 1054 N N . ALA A 1 125 ? -23.423 11.161 -8.188 1.00 70.12 125 ALA A N 1
ATOM 1055 C CA . ALA A 1 125 ? -22.761 11.871 -9.283 1.00 70.12 125 ALA A CA 1
ATOM 1056 C C . ALA A 1 125 ? -22.852 11.150 -10.642 1.00 70.12 125 ALA A C 1
ATOM 1058 O O . ALA A 1 125 ? -22.886 11.804 -11.683 1.00 70.12 125 ALA A O 1
ATOM 1059 N N . ASP A 1 126 ? -22.934 9.817 -10.646 1.00 78.00 126 ASP A N 1
ATOM 1060 C CA . ASP A 1 126 ? -23.005 8.996 -11.856 1.00 78.00 126 ASP A CA 1
ATOM 1061 C C . ASP A 1 126 ? -23.997 7.820 -11.716 1.00 78.00 126 ASP A C 1
ATOM 1063 O O . ASP A 1 126 ? -24.527 7.534 -10.637 1.00 78.00 126 ASP A O 1
ATOM 1067 N N . GLU A 1 127 ? -24.301 7.141 -12.829 1.00 82.00 127 GLU A N 1
ATOM 1068 C CA . GLU A 1 127 ? -25.233 6.004 -12.829 1.00 82.00 127 GLU A CA 1
ATOM 1069 C C . GLU A 1 127 ? -24.764 4.823 -11.972 1.00 82.00 127 GLU A C 1
ATOM 1071 O O . GLU A 1 127 ? -25.601 4.144 -11.373 1.00 82.00 127 GLU A O 1
ATOM 1076 N N . ASN A 1 128 ? -23.458 4.571 -11.881 1.00 80.94 128 ASN A N 1
ATOM 1077 C CA . ASN A 1 128 ? -22.930 3.478 -11.072 1.00 80.94 128 ASN A CA 1
ATOM 1078 C C . ASN A 1 128 ? -23.114 3.795 -9.586 1.00 80.94 128 ASN A C 1
ATOM 1080 O O . ASN A 1 128 ? -23.597 2.940 -8.843 1.00 80.94 128 ASN A O 1
ATOM 1084 N N . ALA A 1 129 ? -22.840 5.034 -9.168 1.00 79.19 129 ALA A N 1
ATOM 1085 C CA . ALA A 1 129 ? -23.102 5.500 -7.808 1.00 79.19 129 ALA A CA 1
ATOM 1086 C C . ALA A 1 129 ? -24.587 5.346 -7.428 1.00 79.19 129 ALA A C 1
ATOM 1088 O O . ALA A 1 129 ? -24.909 4.807 -6.365 1.00 79.19 129 ALA A O 1
ATOM 1089 N N . LYS A 1 130 ? -25.506 5.711 -8.335 1.00 85.00 130 LYS A N 1
ATOM 1090 C CA . LYS A 1 130 ? -26.956 5.507 -8.148 1.00 85.00 130 LYS A CA 1
ATOM 1091 C C . LYS A 1 130 ? -27.316 4.032 -7.974 1.00 85.00 130 LYS A C 1
ATOM 1093 O O . LYS A 1 130 ? -28.086 3.696 -7.075 1.00 85.00 130 LYS A O 1
ATOM 1098 N N . ARG A 1 131 ? -26.753 3.147 -8.804 1.00 85.62 131 ARG A N 1
ATOM 1099 C CA . ARG A 1 131 ? -26.995 1.694 -8.734 1.00 85.62 131 ARG A CA 1
ATOM 1100 C C . ARG A 1 131 ? -26.497 1.091 -7.422 1.00 85.62 131 ARG A C 1
ATOM 1102 O O . ARG A 1 131 ? -27.198 0.267 -6.843 1.00 85.62 131 ARG A O 1
ATOM 1109 N N . ILE A 1 132 ? -25.327 1.514 -6.943 1.00 84.81 132 ILE A N 1
ATOM 1110 C CA . ILE A 1 132 ? -24.740 1.019 -5.690 1.00 84.81 132 ILE A CA 1
ATOM 1111 C C . ILE A 1 132 ? -25.576 1.479 -4.487 1.00 84.81 132 ILE A C 1
ATOM 1113 O O . ILE A 1 132 ? -25.982 0.652 -3.669 1.00 84.81 132 ILE A O 1
ATOM 1117 N N . ILE A 1 133 ? -25.898 2.775 -4.406 1.00 86.25 133 ILE A N 1
ATOM 1118 C CA . ILE A 1 133 ? -26.652 3.354 -3.279 1.00 86.25 133 ILE A CA 1
ATOM 1119 C C . ILE A 1 133 ? -28.096 2.825 -3.227 1.00 86.25 133 ILE A C 1
ATOM 1121 O O . ILE A 1 133 ? -28.666 2.680 -2.143 1.00 86.25 133 ILE A O 1
ATOM 1125 N N . ALA A 1 134 ? -28.689 2.467 -4.372 1.00 89.69 134 ALA A N 1
ATOM 1126 C CA . ALA A 1 134 ? -30.033 1.889 -4.430 1.00 89.69 134 ALA A CA 1
ATOM 1127 C C . ALA A 1 134 ? -30.161 0.545 -3.682 1.00 89.69 134 ALA A C 1
ATOM 1129 O O . ALA A 1 134 ? -31.262 0.180 -3.251 1.00 89.69 134 ALA A O 1
ATOM 1130 N N . ILE A 1 135 ? -29.059 -0.186 -3.475 1.00 94.19 135 ILE A N 1
ATOM 1131 C CA . ILE A 1 135 ? -29.051 -1.443 -2.718 1.00 94.19 135 ILE A CA 1
ATOM 1132 C C . ILE A 1 135 ? -29.061 -1.119 -1.220 1.00 94.19 135 ILE A C 1
ATOM 1134 O O . ILE A 1 135 ? -28.030 -1.092 -0.551 1.00 94.19 135 ILE A O 1
ATOM 1138 N N . LYS A 1 136 ? -30.262 -0.881 -0.680 1.00 94.00 136 LYS A N 1
ATOM 1139 C CA . LYS A 1 136 ? -30.478 -0.349 0.680 1.00 94.00 136 LYS A CA 1
ATOM 1140 C C . LYS A 1 136 ? -29.697 -1.076 1.775 1.00 94.00 136 LYS A C 1
ATOM 1142 O O . LYS A 1 136 ? -29.040 -0.429 2.584 1.00 94.00 136 LYS A O 1
ATOM 1147 N N . TRP A 1 137 ? -29.771 -2.407 1.822 1.00 95.81 137 TRP A N 1
ATOM 1148 C CA . TRP A 1 137 ? -29.112 -3.177 2.883 1.00 95.81 137 TRP A CA 1
ATOM 1149 C C . TRP A 1 137 ? -27.583 -3.058 2.806 1.00 95.81 137 TRP A C 1
ATOM 1151 O O . TRP A 1 137 ? -26.934 -2.935 3.840 1.00 95.81 137 TRP A O 1
ATOM 1161 N N . TYR A 1 138 ? -27.019 -3.037 1.594 1.00 95.19 138 TYR A N 1
ATOM 1162 C CA . TYR A 1 138 ? -25.585 -2.879 1.363 1.00 95.19 138 TYR A CA 1
ATOM 1163 C C . TYR A 1 138 ? -25.137 -1.471 1.755 1.00 95.19 138 TYR A C 1
ATOM 1165 O O . TYR A 1 138 ? -24.201 -1.319 2.536 1.00 95.19 138 TYR A O 1
ATOM 1173 N N . ASN A 1 139 ? -25.886 -0.455 1.314 1.00 93.69 139 ASN A N 1
ATOM 1174 C CA . ASN A 1 139 ? -25.672 0.945 1.670 1.00 93.69 139 ASN A CA 1
ATOM 1175 C C . ASN A 1 139 ? -25.644 1.144 3.197 1.00 93.69 139 ASN A C 1
ATOM 1177 O O . ASN A 1 139 ? -24.700 1.713 3.738 1.00 93.69 139 ASN A O 1
ATOM 1181 N N . HIS A 1 140 ? -26.621 0.598 3.926 1.00 95.12 140 HIS A N 1
ATOM 1182 C CA . HIS A 1 140 ? -26.606 0.624 5.393 1.00 95.12 140 HIS A CA 1
ATOM 1183 C C . HIS A 1 140 ? -25.464 -0.206 5.997 1.00 95.12 140 HIS A C 1
ATOM 1185 O O . HIS A 1 140 ? -24.884 0.194 7.009 1.00 95.12 140 HIS A O 1
ATOM 1191 N N . GLY A 1 141 ? -25.104 -1.330 5.376 1.00 95.69 141 GLY A N 1
ATOM 1192 C CA . GLY A 1 141 ? -23.982 -2.170 5.790 1.00 95.69 141 GLY A CA 1
ATOM 1193 C C . GLY A 1 141 ? -22.638 -1.442 5.763 1.00 95.69 141 GLY A C 1
ATOM 1194 O O . GLY A 1 141 ? -21.815 -1.652 6.648 1.00 95.69 141 GLY A O 1
ATOM 1195 N N . ILE A 1 142 ? -22.426 -0.543 4.801 1.00 94.19 142 ILE A N 1
ATOM 1196 C CA . ILE A 1 142 ? -21.163 0.195 4.669 1.00 94.19 142 ILE A CA 1
ATOM 1197 C C . ILE A 1 142 ? -21.213 1.616 5.267 1.00 94.19 142 ILE A C 1
ATOM 1199 O O . ILE A 1 142 ? -20.172 2.145 5.651 1.00 94.19 142 ILE A O 1
ATOM 1203 N N . HIS A 1 143 ? -22.400 2.226 5.414 1.00 94.06 143 HIS A N 1
ATOM 1204 C CA . HIS A 1 143 ? -22.557 3.614 5.888 1.00 94.06 143 HIS A CA 1
ATOM 1205 C C . HIS A 1 143 ? -23.286 3.782 7.226 1.00 94.06 143 HIS A C 1
ATOM 1207 O O . HIS A 1 143 ? -23.366 4.899 7.727 1.00 94.06 143 HIS A O 1
ATOM 1213 N N . THR A 1 144 ? -23.835 2.729 7.830 1.00 96.06 144 THR A N 1
ATOM 1214 C CA . THR A 1 144 ? -24.513 2.816 9.140 1.00 96.06 144 THR A CA 1
ATOM 1215 C C . THR A 1 144 ? -23.929 1.822 10.136 1.00 96.06 144 THR A C 1
ATOM 1217 O O . THR A 1 144 ? -23.627 2.195 11.272 1.00 96.06 144 THR A O 1
ATOM 1220 N N . LEU A 1 145 ? -23.729 0.573 9.707 1.00 96.69 145 LEU A N 1
ATOM 1221 C CA . LEU A 1 145 ? -23.226 -0.505 10.558 1.00 96.69 145 LEU A CA 1
ATOM 1222 C C . LEU A 1 145 ? -21.900 -0.167 11.272 1.00 96.69 145 LEU A C 1
ATOM 1224 O O . LEU A 1 145 ? -21.830 -0.457 12.466 1.00 96.69 145 LEU A O 1
ATOM 1228 N N . PRO A 1 146 ? -20.910 0.523 10.654 1.00 96.44 146 PRO A N 1
ATOM 1229 C CA . PRO A 1 146 ? -19.664 0.888 11.338 1.00 96.44 146 PRO A CA 1
ATOM 1230 C C . PRO A 1 146 ? -19.851 1.695 12.621 1.00 96.44 146 PRO A C 1
ATOM 1232 O O . PRO A 1 146 ? -19.160 1.441 13.604 1.00 96.44 146 PRO A O 1
ATOM 1235 N N . LEU A 1 147 ? -20.796 2.640 12.653 1.00 94.81 147 LEU A N 1
ATOM 1236 C CA . LEU A 1 147 ? -21.072 3.401 13.872 1.00 94.81 147 LEU A CA 1
ATOM 1237 C C . LEU A 1 147 ? -21.702 2.505 14.942 1.00 94.81 147 LEU A C 1
ATOM 1239 O O . LEU A 1 147 ? -21.297 2.559 16.100 1.00 94.81 147 LEU A O 1
ATOM 1243 N N . ILE A 1 148 ? -22.665 1.663 14.557 1.00 96.12 148 ILE A N 1
ATOM 1244 C CA . ILE A 1 148 ? -23.346 0.752 15.486 1.00 96.12 148 ILE A CA 1
ATOM 1245 C C . ILE A 1 148 ? -22.333 -0.206 16.118 1.00 96.12 148 ILE A C 1
ATOM 1247 O O . ILE A 1 148 ? -22.305 -0.348 17.340 1.00 96.12 148 ILE A O 1
ATOM 1251 N N . THR A 1 149 ? -21.471 -0.829 15.311 1.00 96.56 149 THR A N 1
ATOM 1252 C CA . THR A 1 149 ? -20.494 -1.801 15.815 1.00 96.56 149 THR A CA 1
ATOM 1253 C C . THR A 1 149 ? -19.452 -1.135 16.706 1.00 96.56 149 THR A C 1
ATOM 1255 O O . THR A 1 149 ? -19.114 -1.700 17.740 1.00 96.56 149 THR A O 1
ATOM 1258 N N . VAL A 1 150 ? -19.010 0.086 16.382 1.00 93.62 150 VAL A N 1
ATOM 1259 C CA . VAL A 1 150 ? -18.089 0.871 17.226 1.00 93.62 150 VAL A CA 1
ATOM 1260 C C . VAL A 1 150 ? -18.724 1.262 18.564 1.00 93.62 150 VAL A C 1
ATOM 1262 O O . VAL A 1 150 ? -18.074 1.162 19.603 1.00 93.62 150 VAL A O 1
ATOM 1265 N N . LEU A 1 151 ? -19.987 1.699 18.574 1.00 93.94 151 LEU A N 1
ATOM 1266 C CA . LEU A 1 151 ? -20.672 2.072 19.816 1.00 93.94 151 LEU A CA 1
ATOM 1267 C C . LEU A 1 151 ? -20.892 0.861 20.729 1.00 93.94 151 LEU A C 1
ATOM 1269 O O . LEU A 1 151 ? -20.661 0.958 21.935 1.00 93.94 151 LEU A O 1
ATOM 1273 N N . ILE A 1 152 ? -21.286 -0.281 20.157 1.00 94.50 152 ILE A N 1
ATOM 1274 C CA . ILE A 1 152 ? -21.429 -1.529 20.911 1.00 94.50 152 ILE A CA 1
ATOM 1275 C C . ILE A 1 152 ? -20.068 -1.964 21.461 1.00 94.50 152 ILE A C 1
ATOM 1277 O O . ILE A 1 152 ? -19.963 -2.198 22.662 1.00 94.50 152 ILE A O 1
ATOM 1281 N N . ASP A 1 153 ? -19.027 -1.995 20.629 1.00 93.56 153 ASP A N 1
ATOM 1282 C CA . ASP A 1 153 ? -17.656 -2.353 21.012 1.00 93.56 153 ASP A CA 1
ATOM 1283 C C . ASP A 1 153 ? -17.153 -1.531 22.210 1.00 93.56 153 ASP A C 1
ATOM 1285 O O . ASP A 1 153 ? -16.795 -2.098 23.240 1.00 93.56 153 ASP A O 1
ATOM 1289 N N . ILE A 1 154 ? -17.265 -0.199 22.152 1.00 89.62 154 ILE A N 1
ATOM 1290 C CA . ILE A 1 154 ? -16.861 0.693 23.252 1.00 89.62 154 ILE A CA 1
ATOM 1291 C C . ILE A 1 154 ? -17.697 0.458 24.523 1.00 89.62 154 ILE A C 1
ATOM 1293 O O . ILE A 1 154 ? -17.199 0.674 25.631 1.00 89.62 154 ILE A O 1
ATOM 1297 N N . SER A 1 155 ? -18.958 0.035 24.384 1.00 88.81 155 SER A N 1
ATOM 1298 C CA . SER A 1 155 ? -19.845 -0.234 25.524 1.00 88.81 155 SER A CA 1
ATOM 1299 C C . SER A 1 155 ? -19.547 -1.563 26.227 1.00 88.81 155 SER A C 1
ATOM 1301 O O . SER A 1 155 ? -19.712 -1.659 27.442 1.00 88.81 155 SER A O 1
ATOM 1303 N N . ILE A 1 156 ? -19.074 -2.574 25.489 1.00 88.56 156 ILE A N 1
ATOM 1304 C CA . ILE A 1 156 ? -18.813 -3.926 26.015 1.00 88.56 156 ILE A CA 1
ATOM 1305 C C . ILE A 1 156 ? -17.322 -4.203 26.257 1.00 88.56 156 ILE A C 1
ATOM 1307 O O . ILE A 1 156 ? -16.970 -5.172 26.940 1.00 88.56 156 ILE A O 1
ATOM 1311 N N . TRP A 1 157 ? -16.432 -3.364 25.721 1.00 87.69 157 TRP A N 1
ATOM 1312 C CA . TRP A 1 157 ? -14.989 -3.481 25.878 1.00 87.69 157 TRP A CA 1
ATOM 1313 C C . TRP A 1 157 ? -14.351 -2.148 26.267 1.00 87.69 157 TRP A C 1
ATOM 1315 O O . TRP A 1 157 ? -14.288 -1.175 25.516 1.00 87.69 157 TRP A O 1
ATOM 1325 N N . ASN A 1 158 ? -13.772 -2.118 27.466 1.00 84.25 158 ASN A N 1
ATOM 1326 C CA . ASN A 1 158 ? -12.926 -1.007 27.867 1.00 84.25 158 ASN A CA 1
ATOM 1327 C C . ASN A 1 158 ? -11.539 -1.101 27.204 1.00 84.25 158 ASN A C 1
ATOM 1329 O O . ASN A 1 158 ? -10.643 -1.762 27.725 1.00 84.25 158 ASN A O 1
ATOM 1333 N N . HIS A 1 159 ? -11.349 -0.402 26.083 1.00 83.00 159 HIS A N 1
ATOM 1334 C CA . HIS A 1 159 ? -10.039 -0.282 25.428 1.00 83.00 159 HIS A CA 1
ATOM 1335 C C . HIS A 1 159 ? -9.070 0.696 26.121 1.00 83.00 159 HIS A C 1
ATOM 1337 O O . HIS A 1 159 ? -7.988 0.958 25.606 1.00 83.00 159 HIS A O 1
ATOM 1343 N N . GLY A 1 160 ? -9.435 1.294 27.259 1.00 77.69 160 GLY A N 1
ATOM 1344 C CA . GLY A 1 160 ? -8.674 2.404 27.833 1.00 77.69 160 GLY A CA 1
ATOM 1345 C C . GLY A 1 160 ? -8.682 3.639 26.925 1.00 77.69 160 GLY A C 1
ATOM 1346 O O . GLY A 1 160 ? -9.477 3.733 25.984 1.00 77.69 160 GLY A O 1
ATOM 1347 N N . GLN A 1 161 ? -7.820 4.610 27.229 1.00 76.81 161 GLN A N 1
ATOM 1348 C CA . GLN A 1 161 ? -7.678 5.844 26.455 1.00 76.81 161 GLN A CA 1
ATOM 1349 C C . GLN A 1 161 ? -6.223 6.001 26.003 1.00 76.81 161 GLN A C 1
ATOM 1351 O O . GLN A 1 161 ? -5.333 6.056 26.857 1.00 76.81 161 GLN A O 1
ATOM 1356 N N . PRO A 1 162 ? -5.946 6.089 24.690 1.00 79.44 162 PRO A N 1
ATOM 1357 C CA . PRO A 1 162 ? -4.619 6.464 24.229 1.00 79.44 162 PRO A CA 1
ATOM 1358 C C . PRO A 1 162 ? -4.304 7.896 24.677 1.00 79.44 162 PRO A C 1
ATOM 1360 O O . PRO A 1 162 ? -5.202 8.718 24.883 1.00 79.44 162 PRO A O 1
ATOM 1363 N N . SER A 1 163 ? -3.019 8.231 24.814 1.00 83.62 163 SER A N 1
ATOM 1364 C CA . SER A 1 163 ? -2.647 9.618 25.104 1.00 83.62 163 SER A CA 1
ATOM 1365 C C . SER A 1 163 ? -3.145 10.533 23.980 1.00 83.62 163 SER A C 1
ATOM 1367 O O . SER A 1 163 ? -3.061 10.179 22.802 1.00 83.62 163 SER A O 1
ATOM 1369 N N . LYS A 1 164 ? -3.634 11.734 24.328 1.00 82.38 164 LYS A N 1
ATOM 1370 C CA . LYS A 1 164 ? -4.126 12.715 23.339 1.00 82.38 164 LYS A CA 1
ATOM 1371 C C . LYS A 1 164 ? -3.101 12.951 22.225 1.00 82.38 164 LYS A C 1
ATOM 1373 O O . LYS A 1 164 ? -3.459 12.983 21.055 1.00 82.38 164 LYS A O 1
ATOM 1378 N N . LYS A 1 165 ? -1.814 13.027 22.589 1.00 78.75 165 LYS A N 1
ATOM 1379 C CA . LYS A 1 165 ? -0.697 13.160 21.644 1.00 78.75 165 LYS A CA 1
ATOM 1380 C C . LYS A 1 165 ? -0.618 11.975 20.674 1.00 78.75 165 LYS A C 1
ATOM 1382 O O . LYS A 1 165 ? -0.529 12.196 19.473 1.00 78.75 165 LYS A O 1
ATOM 1387 N N . ALA A 1 166 ? -0.672 10.736 21.166 1.00 75.75 166 ALA A N 1
ATOM 1388 C CA . ALA A 1 166 ? -0.588 9.546 20.316 1.00 75.75 166 ALA A CA 1
ATOM 1389 C C . ALA A 1 166 ? -1.816 9.378 19.405 1.00 75.75 166 ALA A C 1
ATOM 1391 O O . ALA A 1 166 ? -1.671 8.930 18.269 1.00 75.75 166 ALA A O 1
ATOM 1392 N N . ALA A 1 167 ? -3.008 9.752 19.882 1.00 76.06 167 ALA A N 1
ATOM 1393 C CA . ALA A 1 167 ? -4.229 9.744 19.079 1.00 76.06 167 ALA A CA 1
ATOM 1394 C C . ALA A 1 167 ? -4.172 10.788 17.953 1.00 76.06 167 ALA A C 1
ATOM 1396 O O . ALA A 1 167 ? -4.404 10.450 16.798 1.00 76.06 167 ALA A O 1
ATOM 1397 N N . VAL A 1 168 ? -3.781 12.031 18.266 1.00 77.94 168 VAL A N 1
ATOM 1398 C CA . VAL A 1 168 ? -3.632 13.100 17.264 1.00 77.94 168 VAL A CA 1
ATOM 1399 C C . VAL A 1 168 ? -2.572 12.745 16.224 1.00 77.94 168 VAL A C 1
ATOM 1401 O O . VAL A 1 168 ? -2.820 12.927 15.038 1.00 77.94 168 VAL A O 1
ATOM 1404 N N . ILE A 1 169 ? -1.423 12.192 16.634 1.00 74.06 169 ILE A N 1
ATOM 1405 C CA . ILE A 1 169 ? -0.388 11.738 15.690 1.00 74.06 169 ILE A CA 1
ATOM 1406 C C . ILE A 1 169 ? -0.928 10.624 14.788 1.00 74.06 169 ILE A C 1
ATOM 1408 O O . ILE A 1 169 ? -0.748 10.701 13.579 1.00 74.06 169 ILE A O 1
ATOM 1412 N N . GLY A 1 170 ? -1.616 9.620 15.342 1.00 71.38 170 GLY A N 1
ATOM 1413 C CA . GLY A 1 170 ? -2.192 8.525 14.555 1.00 71.38 170 GLY A CA 1
ATOM 1414 C C . GLY A 1 170 ? -3.216 9.009 13.528 1.00 71.38 170 GLY A C 1
ATOM 1415 O O . GLY A 1 170 ? -3.133 8.642 12.358 1.00 71.38 170 GLY A O 1
ATOM 1416 N N . ILE A 1 171 ? -4.123 9.899 13.945 1.00 75.75 171 ILE A N 1
ATOM 1417 C CA . ILE A 1 171 ? -5.118 10.522 13.064 1.00 75.75 171 ILE A CA 1
ATOM 1418 C C . ILE A 1 171 ? -4.433 11.374 11.992 1.00 75.75 171 ILE A C 1
ATOM 1420 O O . ILE A 1 171 ? -4.796 11.276 10.826 1.00 75.75 171 ILE A O 1
ATOM 1424 N N . ALA A 1 172 ? -3.429 12.178 12.354 1.00 73.31 172 ALA A N 1
ATOM 1425 C CA . ALA A 1 172 ? -2.695 13.008 11.403 1.00 73.31 172 ALA A CA 1
ATOM 1426 C C . ALA A 1 172 ? -1.931 12.161 10.377 1.00 73.31 172 ALA A C 1
ATOM 1428 O O . ALA A 1 172 ? -1.989 12.459 9.190 1.00 73.31 172 ALA A O 1
ATOM 1429 N N . VAL A 1 173 ? -1.271 11.079 10.803 1.00 71.12 173 VAL A N 1
ATOM 1430 C CA . VAL A 1 173 ? -0.595 10.136 9.898 1.00 71.12 173 VAL A CA 1
ATOM 1431 C C . VAL A 1 173 ? -1.605 9.484 8.960 1.00 71.12 173 VAL A C 1
ATOM 1433 O O . VAL A 1 173 ? -1.391 9.494 7.752 1.00 71.12 173 VAL A O 1
ATOM 1436 N N . PHE A 1 174 ? -2.723 8.970 9.481 1.00 70.38 174 PHE A N 1
ATOM 1437 C CA . PHE A 1 174 ? -3.769 8.372 8.651 1.00 70.38 174 PHE A CA 1
ATOM 1438 C C . PHE A 1 174 ? -4.351 9.379 7.651 1.00 70.38 174 PHE A C 1
ATOM 1440 O O . PHE A 1 174 ? -4.447 9.072 6.467 1.00 70.38 174 PHE A O 1
ATOM 1447 N N . ALA A 1 175 ? -4.686 10.591 8.101 1.00 72.06 175 ALA A N 1
ATOM 1448 C CA . ALA A 1 175 ? -5.231 11.643 7.253 1.00 72.06 175 ALA A CA 1
ATOM 1449 C C . ALA A 1 175 ? -4.231 12.079 6.179 1.00 72.06 175 ALA A C 1
ATOM 1451 O O . ALA A 1 175 ? -4.615 12.203 5.025 1.00 72.06 175 ALA A O 1
ATOM 1452 N N . VAL A 1 176 ? -2.951 12.257 6.522 1.00 67.81 176 VAL A N 1
ATOM 1453 C CA . VAL A 1 176 ? -1.903 12.584 5.547 1.00 67.81 176 VAL A CA 1
ATOM 1454 C C . VAL A 1 176 ? -1.740 11.454 4.543 1.00 67.81 176 VAL A C 1
ATOM 1456 O O . VAL A 1 176 ? -1.732 11.740 3.356 1.00 67.81 176 VAL A O 1
ATOM 1459 N N . LEU A 1 177 ? -1.663 10.189 4.967 1.00 64.50 177 LEU A N 1
ATOM 1460 C CA . LEU A 1 177 ? -1.564 9.054 4.044 1.00 64.50 177 LEU A CA 1
ATOM 1461 C C . LEU A 1 177 ? -2.782 8.981 3.115 1.00 64.50 177 LEU A C 1
ATOM 1463 O O . LEU A 1 177 ? -2.619 8.897 1.903 1.00 64.50 177 LEU A O 1
ATOM 1467 N N . TYR A 1 178 ? -3.992 9.096 3.665 1.00 66.44 178 TYR A N 1
ATOM 1468 C CA . TYR A 1 178 ? -5.238 9.049 2.901 1.00 66.44 178 TYR A CA 1
ATOM 1469 C C . TYR A 1 178 ? -5.368 10.226 1.921 1.00 66.44 178 TYR A C 1
ATOM 1471 O O . TYR A 1 178 ? -5.662 10.033 0.747 1.00 66.44 178 TYR A O 1
ATOM 1479 N N . ILE A 1 179 ? -5.086 11.451 2.371 1.00 64.06 179 ILE A N 1
ATOM 1480 C CA . ILE A 1 179 ? -5.108 12.652 1.526 1.00 64.06 179 ILE A CA 1
ATOM 1481 C C . ILE A 1 179 ? -3.979 12.604 0.494 1.00 64.06 179 ILE A C 1
ATOM 1483 O O . ILE A 1 179 ? -4.189 13.026 -0.632 1.00 64.06 179 ILE A O 1
ATOM 1487 N N . THR A 1 180 ? -2.805 12.067 0.823 1.00 55.81 180 THR A N 1
ATOM 1488 C CA . THR A 1 180 ? -1.704 11.902 -0.141 1.00 55.81 180 THR A CA 1
ATOM 1489 C C . THR A 1 180 ? -2.095 10.915 -1.244 1.00 55.81 180 THR A C 1
ATOM 1491 O O . THR A 1 180 ? -1.871 11.215 -2.416 1.00 55.81 180 THR A O 1
ATOM 1494 N N . GLU A 1 181 ? -2.760 9.806 -0.892 1.00 55.44 181 GLU A N 1
ATOM 1495 C CA . GLU A 1 181 ? -3.358 8.873 -1.861 1.00 55.44 181 GLU A CA 1
ATOM 1496 C C . GLU A 1 181 ? -4.437 9.542 -2.736 1.00 55.44 181 GLU A C 1
ATOM 1498 O O . GLU A 1 181 ? -4.525 9.233 -3.923 1.00 55.44 181 GLU A O 1
ATOM 1503 N N . LEU A 1 182 ? -5.218 10.489 -2.194 1.00 52.19 182 LEU A N 1
ATOM 1504 C CA . LEU A 1 182 ? -6.284 11.194 -2.924 1.00 52.19 182 LEU A CA 1
ATOM 1505 C C . LEU A 1 182 ? -5.811 12.380 -3.783 1.00 52.19 182 LEU A C 1
ATOM 1507 O O . LEU A 1 182 ? -6.315 12.586 -4.883 1.00 52.19 182 LEU A O 1
ATOM 1511 N N . VAL A 1 183 ? -4.895 13.203 -3.273 1.00 44.91 183 VAL A N 1
ATOM 1512 C CA . VAL A 1 183 ? -4.563 14.530 -3.830 1.00 44.91 183 VAL A CA 1
ATOM 1513 C C . VAL A 1 183 ? -3.457 14.451 -4.873 1.00 44.91 183 VAL A C 1
ATOM 1515 O O . VAL A 1 183 ? -3.412 15.270 -5.788 1.00 44.91 183 VAL A O 1
ATOM 1518 N N . HIS A 1 184 ? -2.585 13.448 -4.798 1.00 49.97 184 HIS A N 1
ATOM 1519 C CA . HIS A 1 184 ? -1.565 13.252 -5.815 1.00 49.97 184 HIS A CA 1
ATOM 1520 C C . HIS A 1 184 ? -1.429 11.774 -6.194 1.00 49.97 184 HIS A C 1
ATOM 1522 O O . HIS A 1 184 ? -0.429 11.140 -5.847 1.00 49.97 184 HIS A O 1
ATOM 1528 N N . PRO A 1 185 ? -2.344 11.240 -7.028 1.00 53.09 185 PRO A N 1
ATOM 1529 C CA . PRO A 1 185 ? -2.153 9.930 -7.654 1.00 53.09 185 PRO A CA 1
ATOM 1530 C C . PRO A 1 185 ? -0.792 9.826 -8.361 1.00 53.09 185 PRO A C 1
ATOM 1532 O O . PRO A 1 185 ? -0.176 8.770 -8.362 1.00 53.09 185 PRO A O 1
ATOM 1535 N N . ILE A 1 186 ? -0.267 10.946 -8.868 1.00 49.78 186 ILE A N 1
ATOM 1536 C CA . ILE A 1 186 ? 1.064 11.074 -9.474 1.00 49.78 186 ILE A CA 1
ATOM 1537 C C . ILE A 1 186 ? 2.208 10.984 -8.431 1.00 49.78 186 ILE A C 1
ATOM 1539 O O . ILE A 1 186 ? 3.211 10.317 -8.678 1.00 49.78 186 ILE A O 1
ATOM 1543 N N . PHE A 1 187 ? 2.076 11.591 -7.244 1.00 50.62 187 PHE A N 1
ATOM 1544 C CA . PHE A 1 187 ? 3.071 11.478 -6.158 1.00 50.62 187 PHE A CA 1
ATOM 1545 C C . PHE A 1 187 ? 3.069 10.071 -5.549 1.00 50.62 187 PHE A C 1
ATOM 1547 O O . PHE A 1 187 ? 4.132 9.497 -5.325 1.00 50.62 187 PHE A O 1
ATOM 1554 N N . CYS A 1 188 ? 1.889 9.472 -5.372 1.00 56.16 188 CYS A N 1
ATOM 1555 C CA . CYS A 1 188 ? 1.757 8.076 -4.972 1.00 56.16 188 CYS A CA 1
ATOM 1556 C C . CYS A 1 188 ? 2.253 7.117 -6.056 1.00 56.16 188 CYS A C 1
ATOM 1558 O O . CYS A 1 188 ? 2.885 6.127 -5.715 1.00 56.16 188 CYS A O 1
ATOM 1560 N N . LEU A 1 189 ? 2.056 7.405 -7.348 1.00 59.53 189 LEU A N 1
ATOM 1561 C CA . LEU A 1 189 ? 2.649 6.627 -8.441 1.00 59.53 189 LEU A CA 1
ATOM 1562 C C . LEU A 1 189 ? 4.179 6.696 -8.397 1.00 59.53 189 LEU A C 1
ATOM 1564 O O . LEU A 1 189 ? 4.827 5.663 -8.511 1.00 59.53 189 LEU A O 1
ATOM 1568 N N . ARG A 1 190 ? 4.757 7.882 -8.158 1.00 62.41 190 ARG A N 1
ATOM 1569 C CA . ARG A 1 190 ? 6.206 8.053 -7.966 1.00 62.41 190 ARG A CA 1
ATOM 1570 C C . ARG A 1 190 ? 6.717 7.179 -6.824 1.00 62.41 190 ARG A C 1
ATOM 1572 O O . ARG A 1 190 ? 7.644 6.413 -7.036 1.00 62.41 190 ARG A O 1
ATOM 1579 N N . ILE A 1 191 ? 6.078 7.241 -5.655 1.00 64.88 191 ILE A N 1
ATOM 1580 C CA . ILE A 1 191 ? 6.449 6.438 -4.479 1.00 64.88 191 ILE A CA 1
ATOM 1581 C C . ILE A 1 191 ? 6.277 4.934 -4.743 1.00 64.88 191 ILE A C 1
ATOM 1583 O O . ILE A 1 191 ? 7.161 4.144 -4.418 1.00 64.88 191 ILE A O 1
ATOM 1587 N N . LYS A 1 192 ? 5.163 4.529 -5.362 1.00 66.31 192 LYS A N 1
ATOM 1588 C CA . LYS A 1 192 ? 4.873 3.130 -5.712 1.00 66.31 192 LYS A CA 1
ATOM 1589 C C . LYS A 1 192 ? 5.898 2.587 -6.708 1.00 66.31 192 LYS A C 1
ATOM 1591 O O . LYS A 1 192 ? 6.358 1.465 -6.530 1.00 66.31 192 LYS A O 1
ATOM 1596 N N . ILE A 1 193 ? 6.304 3.385 -7.698 1.00 66.50 193 ILE A N 1
ATOM 1597 C CA . ILE A 1 193 ? 7.375 3.030 -8.634 1.00 66.50 193 ILE A CA 1
ATOM 1598 C C . ILE A 1 193 ? 8.717 2.939 -7.897 1.00 66.50 193 ILE A C 1
ATOM 1600 O O . ILE A 1 193 ? 9.381 1.926 -8.066 1.00 66.50 193 ILE A O 1
ATOM 1604 N N . CYS A 1 194 ? 9.093 3.895 -7.031 1.00 67.94 194 CYS A N 1
ATOM 1605 C CA . CYS A 1 194 ? 10.328 3.799 -6.230 1.00 67.94 194 CYS A CA 1
ATOM 1606 C C . CYS A 1 194 ? 10.408 2.457 -5.489 1.00 67.94 194 CYS A C 1
ATOM 1608 O O . CYS A 1 194 ? 11.342 1.685 -5.691 1.00 67.94 194 CYS A O 1
ATOM 1610 N N . TYR A 1 195 ? 9.386 2.150 -4.683 1.00 71.69 195 TYR A N 1
ATOM 1611 C CA . TYR A 1 195 ? 9.364 0.936 -3.870 1.00 71.69 195 TYR A CA 1
ATOM 1612 C C . TYR A 1 195 ? 9.291 -0.340 -4.709 1.00 71.69 195 TYR A C 1
ATOM 1614 O O . TYR A 1 195 ? 9.892 -1.345 -4.344 1.00 71.69 195 TYR A O 1
ATOM 1622 N N . PHE A 1 196 ? 8.589 -0.315 -5.844 1.00 73.75 196 PHE A N 1
ATOM 1623 C CA . PHE A 1 196 ? 8.555 -1.441 -6.775 1.00 73.75 196 PHE A CA 1
ATOM 1624 C C . PHE A 1 196 ? 9.941 -1.735 -7.364 1.00 73.75 196 PHE A C 1
ATOM 1626 O O . PHE A 1 196 ? 10.349 -2.893 -7.418 1.00 73.75 196 PHE A O 1
ATOM 1633 N N . LEU A 1 197 ? 10.695 -0.702 -7.749 1.00 70.69 197 LEU A N 1
ATOM 1634 C CA . LEU A 1 197 ? 12.055 -0.850 -8.276 1.00 70.69 197 LEU A CA 1
ATOM 1635 C C . LEU A 1 197 ? 13.040 -1.327 -7.213 1.00 70.69 197 LEU A C 1
ATOM 1637 O O . LEU A 1 197 ? 13.850 -2.212 -7.478 1.00 70.69 197 LEU A O 1
ATOM 1641 N N . GLU A 1 198 ? 12.937 -0.783 -6.003 1.00 74.62 198 GLU A N 1
ATOM 1642 C CA . GLU A 1 198 ? 13.720 -1.229 -4.849 1.00 74.62 198 GLU A CA 1
ATOM 1643 C C . GLU A 1 198 ? 13.444 -2.693 -4.520 1.00 74.62 198 GLU A C 1
ATOM 1645 O O . GLU A 1 198 ? 14.374 -3.464 -4.285 1.00 74.62 198 GLU A O 1
ATOM 1650 N N . TYR A 1 199 ? 12.170 -3.091 -4.548 1.00 78.06 199 TYR A N 1
ATOM 1651 C CA . TYR A 1 199 ? 11.761 -4.466 -4.313 1.00 78.06 199 TYR A CA 1
ATOM 1652 C C . TYR A 1 199 ? 12.305 -5.403 -5.389 1.00 78.06 199 TYR A C 1
ATOM 1654 O O . TYR A 1 199 ? 12.840 -6.454 -5.053 1.00 78.06 199 TYR A O 1
ATOM 1662 N N . ILE A 1 200 ? 12.231 -5.017 -6.665 1.00 77.38 200 ILE A N 1
ATOM 1663 C CA . ILE A 1 200 ? 12.790 -5.804 -7.768 1.00 77.38 200 ILE A CA 1
ATOM 1664 C C . ILE A 1 200 ? 14.306 -5.947 -7.641 1.00 77.38 200 ILE A C 1
ATOM 1666 O O . ILE A 1 200 ? 14.819 -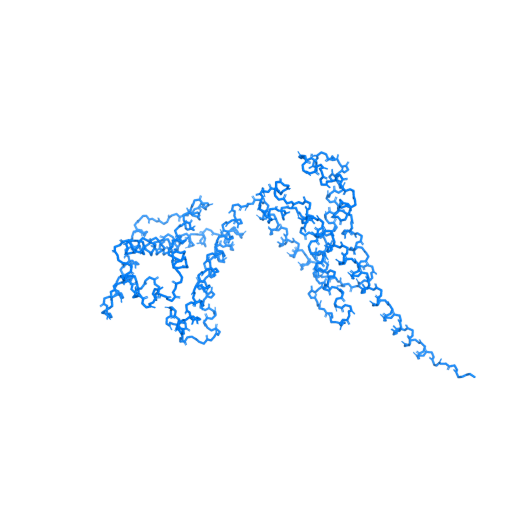7.046 -7.831 1.00 77.38 200 ILE A O 1
ATOM 1670 N N . PHE A 1 201 ? 15.019 -4.876 -7.288 1.00 76.25 201 PHE A N 1
ATOM 1671 C CA . PHE A 1 201 ? 16.466 -4.924 -7.085 1.00 76.25 201 PHE A CA 1
ATOM 1672 C C . PHE A 1 201 ? 16.846 -5.796 -5.880 1.00 76.25 201 PHE A C 1
ATOM 1674 O O . PHE A 1 201 ? 17.735 -6.639 -5.961 1.00 76.25 201 PHE A O 1
ATOM 1681 N N . ALA A 1 202 ? 16.149 -5.654 -4.751 1.00 80.31 202 ALA A N 1
ATOM 1682 C CA . ALA A 1 202 ? 16.372 -6.517 -3.597 1.00 80.31 202 ALA A CA 1
ATOM 1683 C C . ALA A 1 202 ? 16.054 -7.982 -3.937 1.00 80.31 202 ALA A C 1
ATOM 1685 O O . ALA A 1 202 ? 16.828 -8.878 -3.595 1.00 80.31 202 ALA A O 1
ATOM 1686 N N . TYR A 1 203 ? 14.948 -8.229 -4.640 1.00 84.62 203 TYR A N 1
ATOM 1687 C CA . TYR A 1 203 ? 14.550 -9.551 -5.106 1.00 84.62 203 TYR A CA 1
ATOM 1688 C C . TYR A 1 203 ? 15.601 -10.158 -6.034 1.00 84.62 203 TYR A C 1
ATOM 1690 O O . TYR A 1 203 ? 15.986 -11.304 -5.820 1.00 84.62 203 TYR A O 1
ATOM 1698 N N . SER A 1 204 ? 16.127 -9.402 -7.003 1.00 77.31 204 SER A N 1
ATOM 1699 C CA . SER A 1 204 ? 17.122 -9.912 -7.948 1.00 77.31 204 SER A CA 1
ATOM 1700 C C . SER A 1 204 ? 18.397 -10.372 -7.247 1.00 77.31 204 SER A C 1
ATOM 1702 O O . SER A 1 204 ? 18.928 -11.428 -7.582 1.00 77.31 204 SER A O 1
ATOM 1704 N N . LEU A 1 205 ? 18.849 -9.650 -6.216 1.00 78.75 205 LEU A N 1
ATOM 1705 C CA . LEU A 1 205 ? 20.017 -10.051 -5.426 1.00 78.75 205 LEU A CA 1
ATOM 1706 C C . LEU A 1 205 ? 19.817 -11.380 -4.701 1.00 78.75 205 LEU A C 1
ATOM 1708 O O . LEU A 1 205 ? 20.711 -12.228 -4.703 1.00 78.75 205 LEU A O 1
ATOM 1712 N N . HIS A 1 206 ? 18.645 -11.571 -4.097 1.00 86.88 206 HIS A N 1
ATOM 1713 C CA . HIS A 1 206 ? 18.328 -12.807 -3.387 1.00 86.88 206 HIS A CA 1
ATOM 1714 C C . HIS A 1 206 ? 18.049 -13.960 -4.352 1.00 86.88 206 HIS A C 1
ATOM 1716 O O . HIS A 1 206 ? 18.436 -15.090 -4.069 1.00 86.88 206 HIS A O 1
ATOM 1722 N N . TYR A 1 207 ? 17.427 -13.679 -5.498 1.00 84.12 207 TYR A N 1
ATOM 1723 C CA . TYR A 1 207 ? 17.160 -14.661 -6.541 1.00 84.12 207 TYR A CA 1
ATOM 1724 C C . TYR A 1 207 ? 18.463 -15.230 -7.115 1.00 84.12 207 TYR A C 1
ATOM 1726 O O . TYR A 1 207 ? 18.613 -16.448 -7.192 1.00 84.12 207 TYR A O 1
ATOM 1734 N N . VAL A 1 208 ? 19.434 -14.368 -7.449 1.00 76.44 208 VAL A N 1
ATOM 1735 C CA . VAL A 1 208 ? 20.753 -14.808 -7.930 1.00 76.44 208 VAL A CA 1
ATOM 1736 C C . VAL A 1 208 ? 21.424 -15.701 -6.892 1.00 76.44 208 VAL A C 1
ATOM 1738 O O . VAL A 1 208 ? 21.821 -16.809 -7.231 1.00 76.44 208 VAL A O 1
ATOM 1741 N N . TYR A 1 209 ? 21.465 -15.278 -5.624 1.00 83.69 209 TYR A N 1
ATOM 1742 C CA . TYR A 1 209 ? 22.043 -16.092 -4.553 1.00 83.69 209 TYR A CA 1
ATOM 1743 C C . TYR A 1 209 ? 21.345 -17.447 -4.390 1.00 83.69 209 TYR A C 1
ATOM 1745 O O . TYR A 1 209 ? 22.011 -18.466 -4.217 1.00 83.69 209 TYR A O 1
ATOM 1753 N N . TYR A 1 210 ? 20.014 -17.467 -4.465 1.00 88.25 210 TYR A N 1
ATOM 1754 C CA . TYR A 1 210 ? 19.221 -18.684 -4.329 1.00 88.25 210 TYR A CA 1
ATOM 1755 C C . TYR A 1 210 ? 19.536 -19.713 -5.423 1.00 88.25 210 TYR A C 1
ATOM 1757 O O . TYR A 1 210 ? 19.630 -20.901 -5.130 1.00 88.25 210 TYR A O 1
ATOM 1765 N N . ILE A 1 211 ? 19.722 -19.260 -6.666 1.00 79.12 211 ILE A N 1
ATOM 1766 C CA . ILE A 1 211 ? 19.983 -20.140 -7.812 1.00 79.12 211 ILE A CA 1
ATOM 1767 C C . ILE A 1 211 ? 21.465 -20.511 -7.933 1.00 79.12 211 ILE A C 1
ATOM 1769 O O . ILE A 1 211 ? 21.788 -21.654 -8.247 1.00 79.12 211 ILE A O 1
ATOM 1773 N N . SER A 1 212 ? 22.373 -19.564 -7.703 1.00 75.38 212 SER A N 1
ATOM 1774 C CA . SER A 1 212 ? 23.798 -19.743 -7.996 1.00 75.38 212 SER A CA 1
ATOM 1775 C C . SER A 1 212 ? 24.640 -20.147 -6.783 1.00 75.38 212 SER A C 1
ATOM 1777 O O . SER A 1 212 ? 25.767 -20.615 -6.938 1.00 75.38 212 SER A O 1
ATOM 1779 N N . GLY A 1 213 ? 24.126 -19.942 -5.566 1.00 80.12 213 GLY A N 1
ATOM 1780 C CA . GLY A 1 213 ? 24.863 -20.142 -4.317 1.00 80.12 213 GLY A CA 1
ATOM 1781 C C . GLY A 1 213 ? 25.878 -19.037 -3.993 1.00 80.12 213 GLY A C 1
ATOM 1782 O O . GLY A 1 213 ? 26.503 -19.082 -2.931 1.00 80.12 213 GLY A O 1
ATOM 1783 N N . PHE A 1 214 ? 26.032 -18.024 -4.851 1.00 76.81 214 PHE A N 1
ATOM 1784 C CA . PHE A 1 214 ? 26.925 -16.886 -4.627 1.00 76.81 214 PHE A CA 1
ATOM 1785 C C . PHE A 1 214 ? 26.195 -15.551 -4.770 1.00 76.81 214 PHE A C 1
ATOM 1787 O O . PHE A 1 214 ? 25.216 -15.407 -5.497 1.00 76.81 214 PHE A O 1
ATOM 1794 N N . TRP A 1 215 ? 26.668 -14.542 -4.044 1.00 75.44 215 TRP A N 1
ATOM 1795 C CA . TRP A 1 215 ? 26.095 -13.204 -4.128 1.00 75.44 215 TRP A CA 1
ATOM 1796 C C . TRP A 1 215 ? 26.568 -12.504 -5.395 1.00 75.44 215 TRP A C 1
ATOM 1798 O O . TRP A 1 215 ? 27.765 -12.507 -5.677 1.00 75.44 215 TRP A O 1
ATOM 1808 N N . ALA A 1 216 ? 25.644 -11.837 -6.093 1.00 67.44 216 ALA A N 1
ATOM 1809 C CA . ALA A 1 216 ? 25.980 -10.965 -7.220 1.00 67.44 216 ALA A CA 1
ATOM 1810 C C . ALA A 1 216 ? 27.029 -9.907 -6.826 1.00 67.44 216 ALA A C 1
ATOM 1812 O O . ALA A 1 216 ? 27.943 -9.631 -7.589 1.00 67.44 216 ALA A O 1
ATOM 1813 N N . TYR A 1 217 ? 26.946 -9.395 -5.591 1.00 70.12 217 TYR A N 1
ATOM 1814 C CA . TYR A 1 217 ? 27.972 -8.547 -4.989 1.00 70.12 217 TYR A CA 1
ATOM 1815 C C . TYR A 1 217 ? 28.803 -9.345 -3.969 1.00 70.12 217 TYR A C 1
ATOM 1817 O O . TYR A 1 217 ? 28.278 -9.679 -2.899 1.00 70.12 217 TYR A O 1
ATOM 1825 N N . PRO A 1 218 ? 30.099 -9.611 -4.222 1.00 70.12 218 PRO A N 1
ATOM 1826 C CA . PRO A 1 218 ? 30.940 -10.430 -3.343 1.00 70.12 218 PRO A CA 1
ATOM 1827 C C . PRO A 1 218 ? 31.019 -9.930 -1.894 1.00 70.12 218 PRO A C 1
ATOM 1829 O O . PRO A 1 218 ? 31.095 -10.739 -0.967 1.00 70.12 218 PRO A O 1
ATOM 1832 N N . ILE A 1 219 ? 30.931 -8.609 -1.683 1.00 74.88 219 ILE A N 1
ATOM 1833 C CA . ILE A 1 219 ? 30.883 -7.991 -0.347 1.00 74.88 219 ILE A CA 1
ATOM 1834 C C . ILE A 1 219 ? 29.742 -8.575 0.498 1.00 74.88 219 ILE A C 1
ATOM 1836 O O . ILE A 1 219 ? 29.929 -8.834 1.683 1.00 74.88 219 ILE A O 1
ATOM 1840 N N . LEU A 1 220 ? 28.584 -8.876 -0.103 1.00 78.31 220 LEU A N 1
ATOM 1841 C CA . LEU A 1 220 ? 27.446 -9.447 0.616 1.00 78.31 220 LEU A CA 1
ATOM 1842 C C . LEU A 1 220 ? 27.803 -10.817 1.197 1.00 78.31 220 LEU A C 1
ATOM 1844 O O . LEU A 1 220 ? 27.439 -11.094 2.335 1.00 78.31 220 LEU A O 1
ATOM 1848 N N . GLY A 1 221 ? 28.576 -11.634 0.476 1.00 79.38 221 GLY A N 1
ATOM 1849 C CA . GLY A 1 221 ? 29.047 -12.933 0.961 1.00 79.38 221 GLY A CA 1
ATOM 1850 C C . GLY A 1 221 ? 29.977 -12.838 2.171 1.00 79.38 221 GLY A C 1
ATOM 1851 O O . GLY A 1 221 ? 29.966 -13.734 3.011 1.00 79.38 221 GLY A O 1
ATOM 1852 N N . GLN A 1 222 ? 30.723 -11.739 2.296 1.00 85.94 222 GLN A N 1
ATOM 1853 C CA . GLN A 1 222 ? 31.657 -11.498 3.401 1.00 85.94 222 GLN A CA 1
ATOM 1854 C C . GLN A 1 222 ? 30.977 -10.892 4.637 1.00 85.94 222 GLN A C 1
ATOM 1856 O O . GLN A 1 222 ? 31.460 -11.050 5.757 1.00 85.94 222 GLN A O 1
ATOM 1861 N N . LEU A 1 223 ? 29.850 -10.200 4.454 1.00 84.00 223 LEU A N 1
ATOM 1862 C CA . LEU A 1 223 ? 29.100 -9.591 5.550 1.00 84.00 223 LEU A CA 1
ATOM 1863 C C . LEU A 1 223 ? 28.293 -10.642 6.324 1.00 84.00 223 LEU A C 1
ATOM 1865 O O . LEU A 1 223 ? 27.619 -11.493 5.733 1.00 84.00 223 LEU A O 1
ATOM 1869 N N . SER A 1 224 ? 28.296 -10.532 7.657 1.00 91.62 224 SER A N 1
ATOM 1870 C CA . SER A 1 224 ? 27.368 -11.285 8.510 1.00 91.62 224 SER A CA 1
ATOM 1871 C C . SER A 1 224 ? 25.924 -10.844 8.254 1.00 91.62 224 SER A C 1
ATOM 1873 O O . SER A 1 224 ? 25.684 -9.750 7.743 1.00 91.62 224 SER A O 1
ATOM 1875 N N . LEU A 1 225 ? 24.945 -11.677 8.620 1.00 88.62 225 LEU A N 1
ATOM 1876 C CA . LEU A 1 225 ? 23.532 -11.423 8.313 1.00 88.62 225 LEU A CA 1
ATOM 1877 C C . LEU A 1 225 ? 23.047 -10.015 8.734 1.00 88.62 225 LEU A C 1
ATOM 1879 O O . LEU A 1 225 ? 22.461 -9.342 7.888 1.00 88.62 225 LEU A O 1
ATOM 1883 N N . PRO A 1 226 ? 23.328 -9.500 9.953 1.00 91.38 226 PRO A N 1
ATOM 1884 C CA . PRO A 1 226 ? 22.912 -8.147 10.329 1.00 91.38 226 PRO A CA 1
ATOM 1885 C C . PRO A 1 226 ? 23.520 -7.054 9.442 1.00 91.38 226 PRO A C 1
ATOM 1887 O O . PRO A 1 226 ? 22.807 -6.156 8.994 1.00 91.38 226 PRO A O 1
ATOM 1890 N N . PHE A 1 227 ? 24.821 -7.139 9.147 1.00 87.44 227 PHE A N 1
ATOM 1891 C CA . PHE A 1 227 ? 25.499 -6.143 8.315 1.00 87.44 227 PHE A CA 1
ATOM 1892 C C . PHE A 1 227 ? 25.092 -6.246 6.848 1.00 87.44 227 PHE A C 1
ATOM 1894 O O . PHE A 1 227 ? 24.965 -5.225 6.185 1.00 87.44 227 PHE A O 1
ATOM 1901 N N . ARG A 1 228 ? 24.826 -7.456 6.352 1.00 87.50 228 ARG A N 1
ATOM 1902 C CA . ARG A 1 228 ? 24.314 -7.692 5.001 1.00 87.50 228 ARG A CA 1
ATOM 1903 C C . ARG A 1 228 ? 22.928 -7.081 4.827 1.00 87.50 228 ARG A C 1
ATOM 1905 O O . ARG A 1 228 ? 22.709 -6.350 3.868 1.00 87.50 228 ARG A O 1
ATOM 1912 N N . THR A 1 229 ? 22.022 -7.322 5.774 1.00 84.88 229 THR A N 1
ATOM 1913 C CA . THR A 1 229 ? 20.683 -6.718 5.776 1.00 84.88 229 THR A CA 1
ATOM 1914 C C . THR A 1 229 ? 20.771 -5.198 5.831 1.00 84.88 229 THR A C 1
ATOM 1916 O O . THR A 1 229 ? 20.106 -4.523 5.049 1.00 84.88 229 THR A O 1
ATOM 1919 N N . LEU A 1 230 ? 21.630 -4.651 6.698 1.00 85.12 230 LEU A N 1
ATOM 1920 C CA . LEU A 1 230 ? 21.840 -3.208 6.785 1.00 85.12 230 LEU A CA 1
ATOM 1921 C C . LEU A 1 230 ? 22.416 -2.634 5.485 1.00 85.12 230 LEU A C 1
ATOM 1923 O O . LEU A 1 230 ? 21.987 -1.571 5.057 1.00 85.12 230 LEU A O 1
ATOM 1927 N N . PHE A 1 231 ? 23.350 -3.333 4.843 1.00 82.38 231 PHE A N 1
ATOM 1928 C CA . PHE A 1 231 ? 23.960 -2.912 3.585 1.00 82.38 231 PHE A CA 1
ATOM 1929 C C . PHE A 1 231 ? 22.948 -2.907 2.433 1.00 82.38 231 PHE A C 1
ATOM 1931 O O . PHE A 1 231 ? 22.846 -1.923 1.705 1.00 82.38 231 PHE A O 1
ATOM 1938 N N . ILE A 1 232 ? 22.141 -3.965 2.301 1.00 80.06 232 ILE A N 1
ATOM 1939 C CA . ILE A 1 232 ? 21.075 -4.040 1.290 1.00 80.06 232 ILE A CA 1
ATOM 1940 C C . ILE A 1 232 ? 20.030 -2.952 1.545 1.00 80.06 232 ILE A C 1
ATOM 1942 O O . ILE A 1 232 ? 19.653 -2.239 0.615 1.00 80.06 232 ILE A O 1
ATOM 1946 N N . ALA A 1 233 ? 19.603 -2.769 2.798 1.00 79.38 233 ALA A N 1
ATOM 1947 C CA . ALA A 1 233 ? 18.696 -1.690 3.173 1.00 79.38 233 ALA A CA 1
ATOM 1948 C C . ALA A 1 233 ? 19.309 -0.316 2.867 1.00 79.38 233 ALA A C 1
ATOM 1950 O O . ALA A 1 233 ? 18.626 0.547 2.329 1.00 79.38 233 ALA A O 1
ATOM 1951 N N . ALA A 1 234 ? 20.599 -0.112 3.136 1.00 78.81 234 ALA A N 1
ATOM 1952 C CA . ALA A 1 234 ? 21.290 1.138 2.848 1.00 78.81 234 ALA A CA 1
ATOM 1953 C C . ALA A 1 234 ? 21.278 1.481 1.351 1.00 78.81 234 ALA A C 1
ATOM 1955 O O . ALA A 1 234 ? 20.932 2.603 0.983 1.00 78.81 234 ALA A O 1
ATOM 1956 N N . LEU A 1 235 ? 21.596 0.505 0.496 1.00 71.75 235 LEU A N 1
ATOM 1957 C CA . LEU A 1 235 ? 21.597 0.665 -0.960 1.00 71.75 235 LEU A CA 1
ATOM 1958 C C . LEU A 1 235 ? 20.203 0.901 -1.547 1.00 71.75 235 LEU A C 1
ATOM 1960 O O . LEU A 1 235 ? 20.066 1.660 -2.501 1.00 71.75 235 LEU A O 1
ATOM 1964 N N . THR A 1 236 ? 19.183 0.253 -0.988 1.00 70.44 236 THR A N 1
ATOM 1965 C CA . THR A 1 236 ? 17.816 0.302 -1.528 1.00 70.44 236 THR A CA 1
ATOM 1966 C C . THR A 1 236 ? 16.999 1.461 -0.973 1.00 70.44 236 THR A C 1
ATOM 1968 O O . THR A 1 236 ? 16.254 2.080 -1.718 1.00 70.44 236 THR A O 1
ATOM 1971 N N . THR A 1 237 ? 17.153 1.811 0.306 1.00 69.31 237 THR A N 1
ATOM 1972 C CA . THR A 1 237 ? 16.179 2.678 0.992 1.00 69.31 237 THR A CA 1
ATOM 1973 C C . THR A 1 237 ? 16.701 4.051 1.393 1.00 69.31 237 THR A C 1
ATOM 1975 O O . THR A 1 237 ? 15.896 4.970 1.521 1.00 69.31 237 THR A O 1
ATOM 1978 N N . ILE A 1 238 ? 18.013 4.260 1.572 1.00 70.94 238 ILE A N 1
ATOM 1979 C CA . ILE A 1 238 ? 18.501 5.524 2.159 1.00 70.94 238 ILE A CA 1
ATOM 1980 C C . ILE A 1 238 ? 18.175 6.722 1.268 1.00 70.94 238 ILE A C 1
ATOM 1982 O O . ILE A 1 238 ? 17.638 7.715 1.758 1.00 70.94 238 ILE A O 1
ATOM 1986 N N . TYR A 1 239 ? 18.464 6.647 -0.033 1.00 70.75 239 TYR A N 1
ATOM 1987 C CA . TYR A 1 239 ? 18.199 7.770 -0.934 1.00 70.75 239 TYR A CA 1
ATOM 1988 C C . TYR A 1 239 ? 16.699 8.073 -1.028 1.00 70.75 239 TYR A C 1
ATOM 1990 O O . TYR A 1 239 ? 16.288 9.220 -0.854 1.00 70.75 239 TYR A O 1
ATOM 1998 N N . SER A 1 240 ? 15.878 7.044 -1.241 1.00 69.56 240 SER A N 1
ATOM 1999 C CA . SER A 1 240 ? 14.434 7.180 -1.428 1.00 69.56 240 SER A CA 1
ATOM 2000 C C . SER A 1 240 ? 13.718 7.653 -0.168 1.00 69.56 240 SER A C 1
ATOM 2002 O O . SER A 1 240 ? 12.864 8.533 -0.250 1.00 69.56 240 SER A O 1
ATOM 2004 N N . VAL A 1 241 ? 14.101 7.155 1.012 1.00 71.06 241 VAL A N 1
ATOM 2005 C CA . VAL A 1 241 ? 13.541 7.602 2.296 1.00 71.06 241 VAL A CA 1
ATOM 2006 C C . VAL A 1 241 ? 13.940 9.045 2.585 1.00 71.06 241 VAL A C 1
ATOM 2008 O O . VAL A 1 241 ? 13.086 9.846 2.960 1.00 71.06 241 VAL A O 1
ATOM 2011 N N . VAL A 1 242 ? 15.202 9.425 2.369 1.00 71.06 242 VAL A N 1
ATOM 2012 C CA . VAL A 1 242 ? 15.639 10.815 2.581 1.00 71.06 242 VAL A CA 1
ATOM 2013 C C . VAL A 1 242 ? 14.959 11.757 1.581 1.00 71.06 242 VAL A C 1
ATOM 2015 O O . VAL A 1 242 ? 14.524 12.842 1.967 1.00 71.06 242 VAL A O 1
ATOM 2018 N N . ALA A 1 243 ? 14.794 11.342 0.323 1.00 68.19 243 ALA A N 1
ATOM 2019 C CA . ALA A 1 243 ? 14.063 12.102 -0.688 1.00 68.19 243 ALA A CA 1
ATOM 2020 C C . ALA A 1 243 ? 12.564 12.228 -0.366 1.00 68.19 243 ALA A C 1
ATOM 2022 O O . ALA A 1 243 ? 11.983 13.297 -0.566 1.00 68.19 243 ALA A O 1
ATOM 2023 N N . LEU A 1 244 ? 11.947 11.173 0.172 1.00 70.19 244 LEU A N 1
ATOM 2024 C CA . LEU A 1 244 ? 10.556 11.164 0.621 1.00 70.19 244 LEU A CA 1
ATOM 2025 C C . LEU A 1 244 ? 10.351 12.099 1.814 1.00 70.19 244 LEU A C 1
ATOM 2027 O O . LEU A 1 244 ? 9.478 12.963 1.774 1.00 70.19 244 LEU A O 1
ATOM 2031 N N . VAL A 1 245 ? 11.184 11.974 2.849 1.00 66.25 245 VAL A N 1
ATOM 2032 C CA . VAL A 1 245 ? 11.155 12.855 4.024 1.00 66.25 245 VAL A CA 1
ATOM 2033 C C . VAL A 1 245 ? 11.378 14.302 3.599 1.00 66.25 245 VAL A C 1
ATOM 2035 O O . VAL A 1 245 ? 10.681 15.193 4.073 1.00 66.25 245 VAL A O 1
ATOM 2038 N N . ALA A 1 246 ? 12.292 14.552 2.659 1.00 67.50 246 ALA A N 1
ATOM 2039 C CA . ALA A 1 246 ? 12.519 15.895 2.149 1.00 67.50 246 ALA A CA 1
ATOM 2040 C C . ALA A 1 246 ? 11.305 16.468 1.400 1.00 67.50 246 ALA A C 1
ATOM 2042 O O . ALA A 1 246 ? 11.032 17.665 1.509 1.00 67.50 246 ALA A O 1
ATOM 2043 N N . ALA A 1 247 ? 10.571 15.628 0.668 1.00 64.75 247 ALA A N 1
ATOM 2044 C CA . ALA A 1 247 ? 9.357 16.025 -0.034 1.00 64.75 247 ALA A CA 1
ATOM 2045 C C . ALA A 1 247 ? 8.184 16.287 0.927 1.00 64.75 247 ALA A C 1
ATOM 2047 O O . ALA A 1 247 ? 7.521 17.311 0.794 1.00 64.75 247 ALA A O 1
ATOM 2048 N N . ILE A 1 248 ? 7.958 15.405 1.908 1.00 62.69 248 ILE A N 1
ATOM 2049 C CA . ILE A 1 248 ? 6.854 15.516 2.879 1.00 62.69 248 ILE A CA 1
ATOM 2050 C C . ILE A 1 248 ? 7.088 16.674 3.853 1.00 62.69 248 ILE A C 1
ATOM 2052 O O . ILE A 1 248 ? 6.179 17.445 4.143 1.00 62.69 248 ILE A O 1
ATOM 2056 N N . CYS A 1 249 ? 8.310 16.816 4.364 1.00 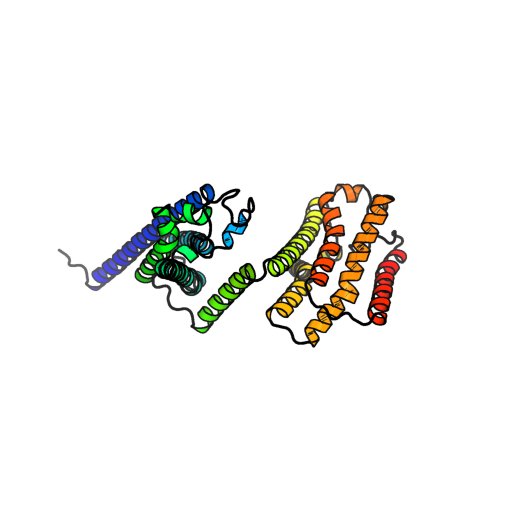61.34 249 CYS A N 1
ATOM 2057 C CA . CYS A 1 249 ? 8.623 17.795 5.403 1.00 61.34 249 CYS A CA 1
ATOM 2058 C C . CYS A 1 249 ? 8.951 19.189 4.850 1.00 61.34 249 CYS A C 1
ATOM 2060 O O . CYS A 1 249 ? 9.458 20.014 5.607 1.00 61.34 249 CYS A O 1
ATOM 2062 N N . HIS A 1 250 ? 8.721 19.446 3.554 1.00 65.38 250 HIS A N 1
ATOM 2063 C CA . HIS A 1 250 ? 9.138 20.675 2.869 1.00 65.38 250 HIS A CA 1
ATOM 2064 C C . HIS A 1 250 ? 10.582 21.058 3.227 1.00 65.38 250 HIS A C 1
ATOM 2066 O O . HIS A 1 250 ? 10.839 22.112 3.813 1.00 65.38 250 HIS A O 1
ATOM 2072 N N . ALA A 1 251 ? 11.524 20.157 2.929 1.00 62.44 251 ALA A N 1
ATOM 2073 C CA . ALA A 1 251 ? 12.916 20.298 3.336 1.00 62.44 251 ALA A CA 1
ATOM 2074 C C . ALA A 1 251 ? 13.495 21.686 3.048 1.00 62.44 251 ALA A C 1
ATOM 2076 O O . ALA A 1 251 ? 13.222 22.313 2.022 1.00 62.44 251 ALA A O 1
ATOM 2077 N N . ASN A 1 252 ? 14.385 22.119 3.943 1.00 72.25 252 ASN A N 1
ATOM 2078 C CA . ASN A 1 252 ? 15.161 23.329 3.732 1.00 72.25 252 ASN A CA 1
ATOM 2079 C C . ASN A 1 252 ? 15.955 23.264 2.409 1.00 72.25 252 ASN A C 1
ATOM 2081 O O . ASN A 1 252 ? 16.264 22.195 1.871 1.00 72.25 252 ASN A O 1
ATOM 2085 N N . SER A 1 253 ? 16.322 24.437 1.894 1.00 77.06 253 SER A N 1
ATOM 2086 C CA . SER A 1 253 ? 16.998 24.575 0.598 1.00 77.06 253 SER A CA 1
ATOM 2087 C C . SER A 1 253 ? 18.312 23.792 0.498 1.00 77.06 253 SER A C 1
ATOM 2089 O O . SER A 1 253 ? 18.681 23.367 -0.596 1.00 77.06 253 SER A O 1
ATOM 2091 N N . ARG A 1 254 ? 19.003 23.550 1.622 1.00 80.88 254 ARG A N 1
ATOM 2092 C CA . ARG A 1 254 ? 20.278 22.818 1.659 1.00 80.88 254 ARG A CA 1
ATOM 2093 C C . ARG A 1 254 ? 20.100 21.325 1.409 1.00 80.88 254 ARG A C 1
ATOM 2095 O O . ARG A 1 254 ? 20.787 20.787 0.548 1.00 80.88 254 ARG A O 1
ATOM 2102 N N . LEU A 1 255 ? 19.178 20.666 2.117 1.00 78.62 255 LEU A N 1
ATOM 2103 C CA . LEU A 1 255 ? 18.921 19.233 1.930 1.00 78.62 255 LEU A CA 1
ATOM 2104 C C . LEU A 1 255 ? 18.389 18.959 0.520 1.00 78.62 255 LEU A C 1
ATOM 2106 O O . LEU A 1 255 ? 18.838 18.024 -0.139 1.00 78.62 255 LEU A O 1
ATOM 2110 N N . LYS A 1 256 ? 17.498 19.823 0.024 1.00 80.44 256 LYS A N 1
ATOM 2111 C CA . LYS A 1 256 ? 17.012 19.742 -1.354 1.00 80.44 256 LYS A CA 1
ATOM 2112 C C . LYS A 1 256 ? 18.154 19.875 -2.371 1.00 80.44 256 LYS A C 1
ATOM 2114 O O . LYS A 1 256 ? 18.259 19.048 -3.270 1.00 80.44 256 LYS A O 1
ATOM 2119 N N . SER A 1 257 ? 19.019 20.879 -2.208 1.00 84.25 257 SER A N 1
ATOM 2120 C CA . SER A 1 257 ? 20.177 21.103 -3.085 1.00 84.25 257 SER A CA 1
ATOM 2121 C C . SER A 1 257 ? 21.153 19.921 -3.068 1.00 84.25 257 SER A C 1
ATOM 2123 O O . SER A 1 257 ? 21.620 19.494 -4.118 1.00 84.25 257 SER A O 1
ATOM 2125 N N . PHE A 1 258 ? 21.402 19.327 -1.897 1.00 86.88 258 PHE A N 1
ATOM 2126 C CA . PHE A 1 258 ? 22.225 18.123 -1.774 1.00 86.88 258 PHE A CA 1
ATOM 2127 C C . PHE A 1 258 ? 21.614 16.917 -2.503 1.00 86.88 258 PHE A C 1
ATOM 2129 O O . PHE A 1 258 ? 22.308 16.242 -3.257 1.00 86.88 258 PHE A O 1
ATOM 2136 N N . LEU A 1 259 ? 20.315 16.660 -2.325 1.00 84.06 259 LEU A N 1
ATOM 2137 C CA . LEU A 1 259 ? 19.628 15.553 -2.998 1.00 84.06 259 LEU A CA 1
ATOM 2138 C C . LEU A 1 259 ? 19.578 15.728 -4.518 1.00 84.06 259 LEU A C 1
ATOM 2140 O O . LEU A 1 259 ? 19.753 14.752 -5.249 1.00 84.06 259 LEU A O 1
ATOM 2144 N N . ASP A 1 260 ? 19.359 16.958 -4.989 1.00 86.88 260 ASP A N 1
ATOM 2145 C CA . ASP A 1 260 ? 19.427 17.290 -6.410 1.00 86.88 260 ASP A CA 1
ATOM 2146 C C . ASP A 1 260 ? 20.861 17.101 -6.936 1.00 86.88 260 ASP A C 1
ATOM 2148 O O . ASP A 1 260 ? 21.057 16.472 -7.974 1.00 86.88 260 ASP A O 1
ATOM 2152 N N . PHE A 1 261 ? 21.880 17.540 -6.190 1.00 88.19 261 PHE A N 1
ATOM 2153 C CA . PHE A 1 261 ? 23.283 17.311 -6.534 1.00 88.19 261 PHE A CA 1
ATOM 2154 C C . PHE A 1 261 ? 23.604 15.817 -6.667 1.00 88.19 261 PHE A C 1
ATOM 2156 O O . PHE A 1 261 ? 24.137 15.410 -7.698 1.00 88.19 261 PHE A O 1
ATOM 2163 N N . VAL A 1 262 ? 23.242 14.989 -5.682 1.00 84.88 262 VAL A N 1
ATOM 2164 C CA . VAL A 1 262 ? 23.467 13.532 -5.713 1.00 84.88 262 VAL A CA 1
ATOM 2165 C C . VAL A 1 262 ? 22.755 12.885 -6.901 1.00 84.88 262 VAL A C 1
ATOM 2167 O O . VAL A 1 262 ? 23.350 12.058 -7.592 1.00 84.88 262 VAL A O 1
ATOM 2170 N N . LEU A 1 263 ? 21.511 13.284 -7.188 1.00 84.44 263 LEU A N 1
ATOM 2171 C CA . LEU A 1 263 ? 20.784 12.761 -8.343 1.00 84.44 263 LEU A CA 1
ATOM 2172 C C . LEU A 1 263 ? 21.522 13.059 -9.652 1.00 84.44 263 LEU A C 1
ATOM 2174 O O . LEU A 1 263 ? 21.807 12.138 -10.412 1.00 84.44 263 LEU A O 1
ATOM 2178 N N . TYR A 1 264 ? 21.827 14.334 -9.910 1.00 85.81 264 TYR A N 1
ATOM 2179 C CA . TYR A 1 264 ? 22.394 14.771 -11.188 1.00 85.81 264 TYR A CA 1
ATOM 2180 C C . TYR A 1 264 ? 23.844 14.342 -11.386 1.00 85.81 264 TYR A C 1
ATOM 2182 O O . TYR A 1 264 ? 24.270 14.158 -12.523 1.00 85.81 264 TYR A O 1
ATOM 2190 N N . THR A 1 265 ? 24.614 14.216 -10.304 1.00 82.38 265 THR A N 1
ATOM 2191 C CA . THR A 1 265 ? 26.047 13.919 -10.401 1.00 82.38 265 THR A CA 1
ATOM 2192 C C . THR A 1 265 ? 26.372 12.445 -10.258 1.00 82.38 265 THR A C 1
ATOM 2194 O O . THR A 1 265 ? 27.392 12.049 -10.799 1.00 82.38 265 THR A O 1
ATOM 2197 N N . ILE A 1 266 ? 25.535 11.645 -9.584 1.00 80.75 266 ILE A N 1
ATOM 2198 C CA . ILE A 1 266 ? 25.821 10.234 -9.285 1.00 80.75 266 ILE A CA 1
ATOM 2199 C C . ILE A 1 266 ? 24.749 9.324 -9.882 1.00 80.75 266 ILE A C 1
ATOM 2201 O O . ILE A 1 266 ? 25.031 8.560 -10.802 1.00 80.75 266 ILE A O 1
ATOM 2205 N N . LEU A 1 267 ? 23.516 9.408 -9.381 1.00 80.88 267 LEU A N 1
ATOM 2206 C CA . LEU A 1 267 ? 22.493 8.394 -9.658 1.00 80.88 267 LEU A CA 1
ATOM 2207 C C . LEU A 1 267 ? 22.061 8.379 -11.127 1.00 80.88 267 LEU A C 1
ATOM 2209 O O . LEU A 1 267 ? 22.051 7.321 -11.755 1.00 80.88 267 LEU A O 1
ATOM 2213 N N . PHE A 1 268 ? 21.751 9.551 -11.685 1.00 82.44 268 PHE A N 1
ATOM 2214 C CA . PHE A 1 268 ? 21.300 9.672 -13.067 1.00 82.44 268 PHE A CA 1
ATOM 2215 C C . PHE A 1 268 ? 22.395 9.266 -14.072 1.00 82.44 268 PHE A C 1
ATOM 2217 O O . PHE A 1 268 ? 22.119 8.404 -14.908 1.00 82.44 268 PHE A O 1
ATOM 2224 N N . PRO A 1 269 ? 23.647 9.768 -13.990 1.00 81.31 269 PRO A N 1
ATOM 2225 C CA . PRO A 1 269 ? 24.716 9.322 -14.884 1.00 81.31 269 PRO A CA 1
ATOM 2226 C C . PRO A 1 269 ? 25.014 7.822 -14.798 1.00 81.31 269 PRO A C 1
ATOM 2228 O O . PRO A 1 269 ? 25.201 7.195 -15.842 1.00 81.31 269 PRO A O 1
ATOM 2231 N N . ILE A 1 270 ? 25.037 7.236 -13.594 1.00 77.38 270 ILE A N 1
ATOM 2232 C CA . ILE A 1 270 ? 25.276 5.795 -13.413 1.00 77.38 270 ILE A CA 1
ATOM 2233 C C . ILE A 1 270 ? 24.142 4.988 -14.044 1.00 77.38 270 ILE A C 1
ATOM 2235 O O . ILE A 1 270 ? 24.412 4.097 -14.844 1.00 77.38 270 ILE A O 1
ATOM 2239 N N . GLY A 1 271 ? 22.882 5.331 -13.755 1.00 76.88 271 GLY A N 1
ATOM 2240 C CA . GLY A 1 271 ? 21.726 4.628 -14.314 1.00 76.88 271 GLY A CA 1
ATOM 2241 C C . GLY A 1 271 ? 21.650 4.708 -15.838 1.00 76.88 271 GLY A C 1
ATOM 2242 O O . GLY A 1 271 ? 21.440 3.693 -16.498 1.00 76.88 271 GLY A O 1
ATOM 2243 N N . MET A 1 272 ? 21.888 5.894 -16.408 1.00 81.06 272 MET A N 1
ATOM 2244 C CA . MET A 1 272 ? 21.927 6.084 -17.861 1.00 81.06 272 MET A CA 1
ATOM 2245 C C . MET A 1 272 ? 23.066 5.297 -18.509 1.00 81.06 272 MET A C 1
ATOM 2247 O O . MET A 1 272 ? 22.865 4.665 -19.545 1.00 81.06 272 MET A O 1
ATOM 2251 N N . THR A 1 273 ? 24.254 5.314 -17.900 1.00 78.25 273 THR A N 1
ATOM 2252 C CA . THR A 1 273 ? 25.426 4.598 -18.420 1.00 78.25 273 THR A CA 1
ATOM 2253 C C . THR A 1 273 ? 25.209 3.089 -18.360 1.00 78.25 273 THR A C 1
ATOM 2255 O O . THR A 1 273 ? 25.437 2.415 -19.357 1.00 78.25 273 THR A O 1
ATOM 2258 N N . ALA A 1 274 ? 24.708 2.565 -17.237 1.00 74.56 274 ALA A N 1
ATOM 2259 C CA . ALA A 1 274 ? 24.427 1.142 -17.071 1.00 74.56 274 ALA A CA 1
ATOM 2260 C C . ALA A 1 274 ? 23.389 0.634 -18.081 1.00 74.56 274 ALA A C 1
ATOM 2262 O O . ALA A 1 274 ? 23.628 -0.374 -18.737 1.00 74.56 274 ALA A O 1
ATOM 2263 N N . CYS A 1 275 ? 22.281 1.361 -18.257 1.00 83.44 275 CYS A N 1
ATOM 2264 C CA . CYS A 1 275 ? 21.244 1.014 -19.230 1.00 83.44 275 CYS A CA 1
ATOM 2265 C C . CYS A 1 275 ? 21.772 1.057 -20.670 1.00 83.44 275 CYS A C 1
ATOM 2267 O O . CYS A 1 275 ? 21.588 0.109 -21.432 1.00 83.44 275 CYS A O 1
ATOM 2269 N N . THR A 1 276 ? 22.477 2.134 -21.033 1.00 81.69 276 THR A N 1
ATOM 2270 C CA . THR A 1 276 ? 23.011 2.305 -22.393 1.00 81.69 276 THR A CA 1
ATOM 2271 C C . THR A 1 276 ? 24.035 1.224 -22.719 1.00 81.69 276 THR A C 1
ATOM 2273 O O . THR A 1 276 ? 23.931 0.582 -23.759 1.00 81.69 276 THR A O 1
ATOM 2276 N N . LEU A 1 277 ? 25.000 0.984 -21.823 1.00 78.25 277 LEU A N 1
ATOM 2277 C CA . LEU A 1 277 ? 26.012 -0.053 -22.018 1.00 78.25 277 LEU A CA 1
ATOM 2278 C C . LEU A 1 277 ? 25.373 -1.433 -22.136 1.00 78.25 277 LEU A C 1
ATOM 2280 O O . LEU A 1 277 ? 25.686 -2.147 -23.084 1.00 78.25 277 LEU A O 1
ATOM 2284 N N . PHE A 1 278 ? 24.455 -1.775 -21.227 1.00 82.56 278 PHE A N 1
ATOM 2285 C CA . PHE A 1 278 ? 23.744 -3.048 -21.262 1.00 82.56 278 PHE A CA 1
ATOM 2286 C C . PHE A 1 278 ? 23.102 -3.286 -22.631 1.00 82.56 278 PHE A C 1
ATOM 2288 O O . PHE A 1 278 ? 23.411 -4.276 -23.282 1.00 82.56 278 PHE A O 1
ATOM 2295 N N . TRP A 1 279 ? 22.271 -2.361 -23.117 1.00 88.69 279 TRP A N 1
ATOM 2296 C CA . TRP A 1 279 ? 21.566 -2.554 -24.386 1.00 88.69 279 TRP A CA 1
ATOM 2297 C C . TRP A 1 279 ? 22.486 -2.516 -25.608 1.00 88.69 279 TRP A C 1
ATOM 2299 O O . TRP A 1 279 ? 22.286 -3.302 -26.532 1.00 88.69 279 TRP A O 1
ATOM 2309 N N . CYS A 1 280 ? 23.510 -1.656 -25.619 1.00 86.31 280 CYS A N 1
ATOM 2310 C CA . CYS A 1 280 ? 24.485 -1.621 -26.709 1.00 86.31 280 CYS A CA 1
ATOM 2311 C C . CYS A 1 280 ? 25.249 -2.942 -26.826 1.00 86.31 280 CYS A C 1
ATOM 2313 O O . CYS A 1 280 ? 25.406 -3.462 -27.925 1.00 86.31 280 CYS A O 1
ATOM 2315 N N . LEU A 1 281 ? 25.700 -3.502 -25.705 1.00 80.81 281 LEU A N 1
ATOM 2316 C CA . LEU A 1 281 ? 26.441 -4.761 -25.704 1.00 80.81 281 LEU A CA 1
ATOM 2317 C C . LEU A 1 281 ? 25.531 -5.939 -25.981 1.00 80.81 281 LEU A C 1
ATOM 2319 O O . LEU A 1 281 ? 25.889 -6.787 -26.782 1.00 80.81 281 LEU A O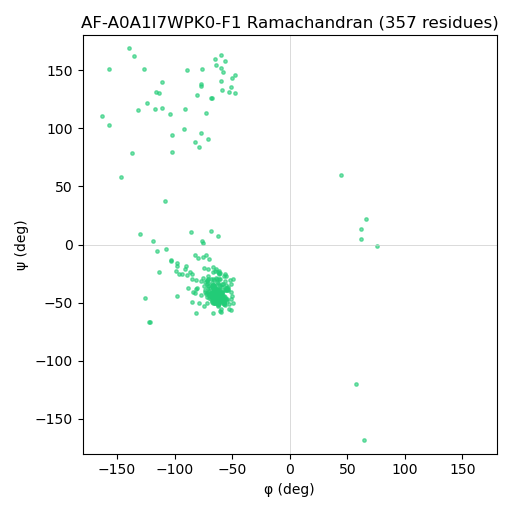 1
ATOM 2323 N N . HIS A 1 282 ? 24.330 -5.948 -25.404 1.00 84.31 282 HIS A N 1
ATOM 2324 C CA . HIS A 1 282 ? 23.339 -6.984 -25.663 1.00 84.31 282 HIS A CA 1
ATOM 2325 C C . HIS A 1 282 ? 22.978 -7.049 -27.153 1.00 84.31 282 HIS A C 1
ATOM 2327 O O . HIS A 1 282 ? 22.700 -8.124 -27.677 1.00 84.31 282 HIS A O 1
ATOM 2333 N N . ALA A 1 283 ? 22.965 -5.905 -27.844 1.00 90.19 283 ALA A N 1
ATOM 2334 C CA . ALA A 1 283 ? 22.711 -5.838 -29.279 1.00 90.19 283 ALA A CA 1
ATOM 2335 C C . ALA A 1 283 ? 23.902 -6.305 -30.136 1.00 90.19 283 ALA A C 1
ATOM 2337 O O . ALA A 1 283 ? 23.682 -6.783 -31.246 1.00 90.19 283 ALA A O 1
ATOM 2338 N N . VAL A 1 284 ? 25.139 -6.150 -29.649 1.00 89.75 284 VAL A N 1
ATOM 2339 C CA . VAL A 1 284 ? 26.357 -6.605 -30.343 1.00 89.75 284 VAL A CA 1
ATOM 2340 C C . VAL A 1 284 ? 26.585 -8.095 -30.102 1.00 89.75 284 VAL A C 1
ATOM 2342 O O . VAL A 1 284 ? 26.643 -8.869 -31.051 1.00 89.75 284 VAL A O 1
ATOM 2345 N N . ASP A 1 285 ? 26.725 -8.476 -28.836 1.00 82.81 285 ASP A N 1
ATOM 2346 C CA . ASP A 1 285 ? 26.941 -9.840 -28.370 1.00 82.81 285 ASP A CA 1
ATOM 2347 C C . ASP A 1 285 ? 26.636 -9.910 -26.854 1.00 82.81 285 ASP A C 1
ATOM 2349 O O . ASP A 1 285 ? 27.388 -9.351 -26.045 1.00 82.81 285 ASP A O 1
ATOM 2353 N N . PRO A 1 286 ? 25.550 -10.591 -26.433 1.00 82.75 286 PRO A N 1
ATOM 2354 C CA . PRO A 1 286 ? 25.191 -10.746 -25.022 1.00 82.75 286 PRO A CA 1
ATOM 2355 C C . PRO A 1 286 ? 26.286 -11.370 -24.147 1.00 82.75 286 PRO A C 1
ATOM 2357 O O . PRO A 1 286 ? 26.333 -11.081 -22.948 1.00 82.75 286 PRO A O 1
ATOM 2360 N N . SER A 1 287 ? 27.192 -12.168 -24.725 1.00 79.94 287 SER A N 1
ATOM 2361 C CA . SER A 1 287 ? 28.296 -12.791 -23.987 1.00 79.94 287 SER A CA 1
ATOM 2362 C C . SER A 1 287 ? 29.314 -11.767 -23.456 1.00 79.94 287 SER A C 1
ATOM 2364 O O . SER A 1 287 ? 30.030 -12.037 -22.489 1.00 79.94 287 SER A O 1
ATOM 2366 N N . LEU A 1 288 ? 29.325 -10.549 -24.022 1.00 77.88 288 LEU A N 1
ATOM 2367 C CA . LEU A 1 288 ? 30.125 -9.416 -23.542 1.00 77.88 288 LEU A CA 1
ATOM 2368 C C . LEU A 1 288 ? 29.616 -8.840 -22.214 1.00 77.88 288 LEU A C 1
ATOM 2370 O O . LEU A 1 288 ? 30.366 -8.151 -21.521 1.00 77.88 288 LEU A O 1
ATOM 2374 N N . ILE A 1 289 ? 28.347 -9.083 -21.871 1.00 76.19 289 ILE A N 1
ATOM 2375 C CA . ILE A 1 289 ? 27.750 -8.655 -20.599 1.00 76.19 289 ILE A CA 1
ATOM 2376 C C . ILE A 1 289 ? 28.063 -9.684 -19.522 1.00 76.19 289 ILE A C 1
ATOM 2378 O O . ILE A 1 289 ? 28.498 -9.331 -18.428 1.00 76.19 289 ILE A O 1
ATOM 2382 N N . MET A 1 290 ? 27.817 -10.958 -19.828 1.00 72.38 290 MET A N 1
ATOM 2383 C CA . MET A 1 290 ? 28.091 -12.071 -18.930 1.00 72.38 290 MET A CA 1
ATOM 2384 C C . MET A 1 290 ? 28.257 -13.378 -19.721 1.00 72.38 290 MET A C 1
ATOM 2386 O O . MET A 1 290 ? 27.610 -13.539 -20.753 1.00 72.38 290 MET A O 1
ATOM 2390 N N . PRO A 1 291 ? 29.054 -14.342 -19.227 1.00 77.44 291 PRO A N 1
ATOM 2391 C CA . PRO A 1 291 ? 29.165 -15.663 -19.844 1.00 77.44 291 PRO A CA 1
ATOM 2392 C C . PRO A 1 291 ? 27.826 -16.413 -19.897 1.00 77.44 291 PRO A C 1
ATOM 2394 O O . PRO A 1 291 ? 27.005 -16.276 -18.988 1.00 77.44 291 PRO A O 1
ATOM 2397 N N . ASP A 1 292 ? 27.655 -17.300 -20.880 1.00 80.69 292 ASP A N 1
ATOM 2398 C CA . ASP A 1 292 ? 26.410 -18.062 -21.097 1.00 80.69 292 ASP A CA 1
ATOM 2399 C C . ASP A 1 292 ? 25.936 -18.833 -19.861 1.00 80.69 292 ASP A C 1
ATOM 2401 O O . ASP A 1 292 ? 24.742 -18.891 -19.565 1.00 80.69 292 ASP A O 1
ATOM 2405 N N . TRP A 1 293 ? 26.874 -19.395 -19.095 1.00 76.38 293 TRP A N 1
ATOM 2406 C CA . TRP A 1 293 ? 26.544 -20.119 -17.870 1.00 76.38 293 TRP A CA 1
ATOM 2407 C C . TRP A 1 293 ? 25.954 -19.202 -16.791 1.00 76.38 293 TRP A C 1
ATOM 2409 O O . TRP A 1 293 ? 25.136 -19.670 -16.011 1.00 76.38 293 TRP A O 1
ATOM 2419 N N . VAL A 1 294 ? 26.330 -17.916 -16.749 1.00 72.19 294 VAL A N 1
ATOM 2420 C CA . VAL A 1 294 ? 25.741 -16.909 -15.845 1.00 72.19 294 VAL A CA 1
ATOM 2421 C C . VAL A 1 294 ? 24.387 -16.461 -16.379 1.00 72.19 294 VAL A C 1
ATOM 2423 O O . VAL A 1 294 ? 23.423 -16.379 -15.618 1.00 72.19 294 VAL A O 1
ATOM 2426 N N . ALA A 1 295 ? 24.294 -16.227 -17.691 1.00 76.94 295 ALA A N 1
ATOM 2427 C CA . ALA A 1 295 ? 23.050 -15.840 -18.351 1.00 76.94 295 ALA A CA 1
ATOM 2428 C C . ALA A 1 295 ? 21.946 -16.890 -18.150 1.00 76.94 295 ALA A C 1
ATOM 2430 O O . ALA A 1 295 ? 20.791 -16.536 -17.930 1.00 76.94 295 ALA A O 1
ATOM 2431 N N . ALA A 1 296 ? 22.301 -18.178 -18.135 1.00 81.31 296 ALA A N 1
ATOM 2432 C CA . ALA A 1 296 ? 21.374 -19.276 -17.870 1.00 81.31 296 ALA A CA 1
ATOM 2433 C C . ALA A 1 296 ? 20.773 -19.265 -16.448 1.00 81.31 296 ALA A C 1
ATOM 2435 O O . ALA A 1 296 ? 19.721 -19.865 -16.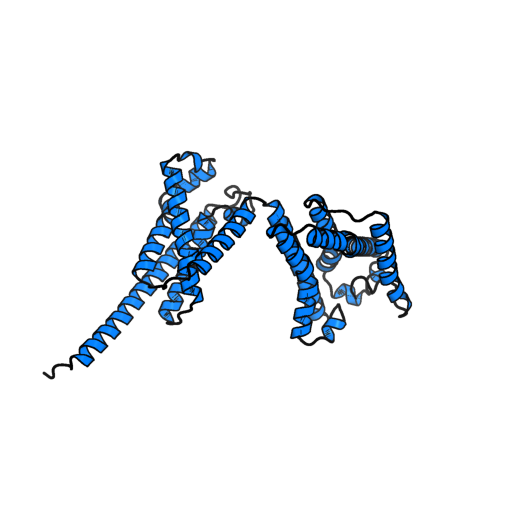226 1.00 81.31 296 ALA A O 1
ATOM 2436 N N . LEU A 1 297 ? 21.412 -18.592 -15.482 1.00 75.31 297 LEU A N 1
ATOM 2437 C CA . LEU A 1 297 ? 20.951 -18.530 -14.088 1.00 75.31 297 LEU A CA 1
ATOM 2438 C C . LEU A 1 297 ? 19.936 -17.403 -13.852 1.00 75.31 297 LEU A C 1
ATOM 2440 O O . LEU A 1 297 ? 19.157 -17.467 -12.899 1.00 75.31 297 LEU A O 1
ATOM 2444 N N . ILE A 1 298 ? 19.945 -16.362 -14.691 1.00 75.00 298 ILE A N 1
ATOM 2445 C CA . ILE A 1 298 ? 19.159 -15.141 -14.491 1.00 75.00 298 ILE A CA 1
ATOM 2446 C C . ILE A 1 298 ? 18.050 -15.075 -15.547 1.00 75.00 298 ILE A C 1
ATOM 2448 O O . ILE A 1 298 ? 18.347 -14.959 -16.735 1.00 75.00 298 ILE A O 1
ATOM 2452 N N . PRO A 1 299 ? 16.761 -15.086 -15.154 1.00 84.44 299 PRO A N 1
ATOM 2453 C CA . PRO A 1 299 ? 15.667 -14.896 -16.090 1.00 84.44 299 PRO A CA 1
ATOM 2454 C C . PRO A 1 299 ? 15.865 -13.622 -16.912 1.00 84.44 299 PRO A C 1
ATOM 2456 O O . PRO A 1 299 ? 16.101 -12.548 -16.355 1.00 84.44 299 PRO A O 1
ATOM 2459 N N . SER A 1 300 ? 15.719 -13.730 -18.232 1.00 83.56 300 SER A N 1
ATOM 2460 C CA . SER A 1 300 ? 15.945 -12.611 -19.155 1.00 83.56 300 SER A CA 1
ATOM 2461 C C . SER A 1 300 ? 15.111 -11.380 -18.798 1.00 83.56 300 SER A C 1
ATOM 2463 O O . SER A 1 300 ? 15.617 -10.262 -18.824 1.00 83.56 300 SER A O 1
ATOM 2465 N N . TRP A 1 301 ? 13.857 -11.576 -18.373 1.00 84.38 301 TRP A N 1
ATOM 2466 C CA . TRP A 1 301 ? 12.995 -10.483 -17.925 1.00 84.38 301 TRP A CA 1
ATOM 2467 C C . TRP A 1 301 ? 13.580 -9.744 -16.718 1.00 84.38 301 TRP A C 1
ATOM 2469 O O . TRP A 1 301 ? 13.538 -8.519 -16.689 1.00 84.38 301 TRP A O 1
ATOM 2479 N N . LEU A 1 302 ? 14.147 -10.469 -15.748 1.00 77.56 302 LEU A N 1
ATOM 2480 C CA . LEU A 1 302 ? 14.704 -9.892 -14.529 1.00 77.56 302 LEU A CA 1
ATOM 2481 C C . LEU A 1 302 ? 15.942 -9.068 -14.875 1.00 77.56 302 LEU A C 1
ATOM 2483 O O . LEU A 1 302 ? 16.038 -7.921 -14.452 1.00 77.56 302 LEU A O 1
ATOM 2487 N N . ASN A 1 303 ? 16.807 -9.622 -15.727 1.00 80.06 303 ASN A N 1
ATOM 2488 C CA . ASN A 1 303 ? 17.996 -8.956 -16.248 1.00 80.06 303 ASN A CA 1
ATOM 2489 C C . ASN A 1 303 ? 17.638 -7.666 -17.020 1.00 80.06 303 ASN A C 1
ATOM 2491 O O . ASN A 1 303 ? 18.165 -6.589 -16.752 1.00 80.06 303 ASN A O 1
ATOM 2495 N N . HIS A 1 304 ? 16.670 -7.729 -17.940 1.00 85.19 304 HIS A N 1
ATOM 2496 C CA . HIS A 1 304 ? 16.234 -6.555 -18.707 1.00 85.19 304 HIS A CA 1
ATOM 2497 C C . HIS A 1 304 ? 15.632 -5.477 -17.808 1.00 85.19 304 HIS A C 1
ATOM 2499 O O . HIS A 1 304 ? 15.918 -4.289 -17.967 1.00 85.19 304 HIS A O 1
ATOM 2505 N N . VAL A 1 305 ? 14.797 -5.883 -16.855 1.00 78.88 305 VAL A N 1
ATOM 2506 C CA . VAL A 1 305 ? 14.117 -4.980 -15.932 1.00 78.88 305 VAL A CA 1
ATOM 2507 C C . VAL A 1 305 ? 15.119 -4.239 -15.043 1.00 78.88 305 VAL A C 1
ATOM 2509 O O . VAL A 1 305 ? 15.019 -3.014 -14.927 1.00 78.88 305 VAL A O 1
ATOM 2512 N N . THR A 1 306 ? 16.112 -4.933 -14.474 1.00 75.00 306 THR A N 1
ATOM 2513 C CA . THR A 1 306 ? 17.137 -4.319 -13.612 1.00 75.00 306 THR A CA 1
ATOM 2514 C C . THR A 1 306 ? 17.999 -3.302 -14.354 1.00 75.00 306 THR A C 1
ATOM 2516 O O . THR A 1 306 ? 18.397 -2.298 -13.765 1.00 75.00 306 THR A O 1
ATOM 2519 N N . HIS A 1 307 ? 18.247 -3.516 -15.648 1.00 79.62 307 HIS A N 1
ATOM 2520 C CA . HIS A 1 307 ? 19.067 -2.619 -16.464 1.00 79.62 307 HIS A CA 1
ATOM 2521 C C . HIS A 1 307 ? 18.278 -1.513 -17.174 1.00 79.62 307 HIS A C 1
ATOM 2523 O O . HIS A 1 307 ? 18.855 -0.484 -17.511 1.00 79.62 307 HIS A O 1
ATOM 2529 N N . THR A 1 308 ? 16.966 -1.673 -17.361 1.00 84.88 308 THR A N 1
ATOM 2530 C CA . THR A 1 308 ? 16.140 -0.702 -18.099 1.00 84.88 308 THR A CA 1
ATOM 2531 C C . THR A 1 308 ? 15.408 0.264 -17.182 1.00 84.88 308 THR A C 1
ATOM 2533 O O . THR A 1 308 ? 15.400 1.463 -17.454 1.00 84.88 308 THR A O 1
ATOM 2536 N N . LEU A 1 309 ? 14.804 -0.220 -16.090 1.00 76.69 309 LEU A N 1
ATOM 2537 C CA . LEU A 1 309 ? 13.910 0.589 -15.255 1.00 76.69 309 LEU A CA 1
ATOM 2538 C C . LEU A 1 309 ? 14.539 1.788 -14.510 1.00 76.69 309 LEU A C 1
ATOM 2540 O O . LEU A 1 309 ? 13.791 2.733 -14.237 1.00 76.69 309 LEU A O 1
ATOM 2544 N N . PRO A 1 310 ? 15.857 1.853 -14.224 1.00 80.62 310 PRO A N 1
ATOM 2545 C CA . PRO A 1 310 ? 16.452 3.066 -13.657 1.00 80.62 310 PRO A CA 1
ATOM 2546 C C . PRO A 1 310 ? 16.249 4.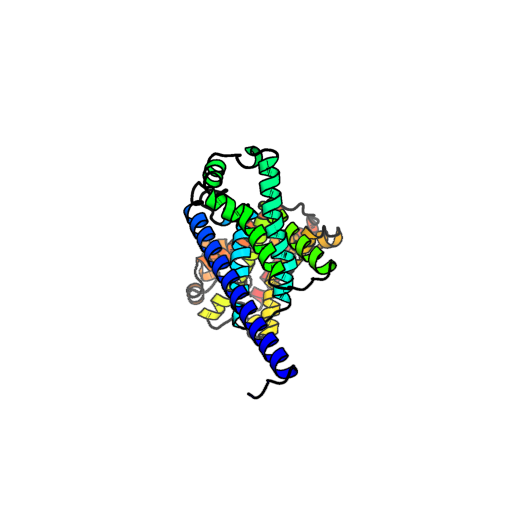321 -14.524 1.00 80.62 310 PRO A C 1
ATOM 2548 O O . PRO A 1 310 ? 16.056 5.413 -13.996 1.00 80.62 310 PRO A O 1
ATOM 2551 N N . VAL A 1 311 ? 16.242 4.189 -15.855 1.00 81.88 311 VAL A N 1
ATOM 2552 C CA . VAL A 1 311 ? 16.078 5.326 -16.782 1.00 81.88 311 VAL A CA 1
ATOM 2553 C C . VAL A 1 311 ? 14.689 5.974 -16.701 1.00 81.88 311 VAL A C 1
ATOM 2555 O O . VAL A 1 311 ? 14.624 7.163 -16.376 1.00 81.88 311 VAL A O 1
ATOM 2558 N N . PRO A 1 312 ? 13.570 5.256 -16.943 1.00 78.50 312 PRO A N 1
ATOM 2559 C CA . PRO A 1 312 ? 12.239 5.843 -16.828 1.00 78.50 312 PRO A CA 1
ATOM 2560 C C . PRO A 1 312 ? 11.965 6.354 -15.411 1.00 78.50 312 PRO A C 1
ATOM 2562 O O . PRO A 1 312 ? 11.269 7.355 -15.264 1.00 78.50 312 PRO A O 1
ATOM 2565 N N . TYR A 1 313 ? 12.562 5.742 -14.382 1.00 77.19 313 TYR A N 1
ATOM 2566 C CA . TYR A 1 313 ? 12.492 6.240 -13.012 1.00 77.19 313 TYR A CA 1
ATOM 2567 C C . TYR A 1 313 ? 13.082 7.644 -12.861 1.00 77.19 313 TYR A C 1
ATOM 2569 O O . TYR A 1 313 ? 12.381 8.566 -12.439 1.00 77.19 313 TYR A O 1
ATOM 2577 N N . PHE A 1 314 ? 14.351 7.833 -13.235 1.00 81.62 314 PHE A N 1
ATOM 2578 C CA . PHE A 1 314 ? 14.988 9.141 -13.107 1.00 81.62 314 PHE A CA 1
ATOM 2579 C C . PHE A 1 314 ? 14.339 10.184 -14.017 1.00 81.62 314 PHE A C 1
ATOM 2581 O O . PHE A 1 314 ? 14.160 11.326 -13.601 1.00 81.62 314 PHE A O 1
ATOM 2588 N N . MET A 1 315 ? 13.926 9.800 -15.229 1.00 79.56 315 MET A N 1
ATOM 2589 C CA . MET A 1 315 ? 13.205 10.698 -16.132 1.00 79.56 315 MET A CA 1
ATOM 2590 C C . MET A 1 315 ? 11.875 11.156 -15.531 1.00 79.56 315 MET A C 1
ATOM 2592 O O . MET A 1 315 ? 11.614 12.355 -15.483 1.00 79.56 315 MET A O 1
ATOM 2596 N N . MET A 1 316 ? 11.056 10.230 -15.027 1.00 74.75 316 MET A N 1
ATOM 2597 C CA . MET A 1 316 ? 9.788 10.548 -14.366 1.00 74.75 316 MET A CA 1
ATOM 2598 C C . MET A 1 316 ? 10.010 11.493 -13.183 1.00 74.75 316 MET A C 1
ATOM 2600 O O . MET A 1 316 ? 9.336 12.511 -13.043 1.00 74.75 316 MET A O 1
ATOM 2604 N N . ASP A 1 317 ? 10.987 11.179 -12.342 1.00 75.44 317 ASP A N 1
ATOM 2605 C CA . ASP A 1 317 ? 11.312 11.958 -11.163 1.00 75.44 317 ASP A CA 1
ATOM 2606 C C . ASP A 1 317 ? 11.800 13.387 -11.499 1.00 75.44 317 ASP A C 1
ATOM 2608 O O . ASP A 1 317 ? 11.401 14.346 -10.827 1.00 75.44 317 ASP A O 1
ATOM 2612 N N . MET A 1 318 ? 12.588 13.550 -12.566 1.00 79.38 318 MET A N 1
ATOM 2613 C CA . MET A 1 318 ? 13.031 14.849 -13.090 1.00 79.38 318 MET A CA 1
ATOM 2614 C C . MET A 1 318 ? 11.901 15.647 -13.754 1.00 79.38 318 MET A C 1
ATOM 2616 O O . MET A 1 318 ? 11.879 16.869 -13.635 1.00 79.38 318 MET A O 1
ATOM 2620 N N . LEU A 1 319 ? 10.962 14.981 -14.432 1.00 78.44 319 LEU A N 1
ATOM 2621 C CA . LEU A 1 319 ? 9.792 15.623 -15.044 1.00 78.44 319 LEU A CA 1
ATOM 2622 C C . LEU A 1 319 ? 8.792 16.113 -13.993 1.00 78.44 319 LEU A C 1
ATOM 2624 O O . LEU A 1 319 ? 8.120 17.122 -14.187 1.00 78.44 319 LEU A O 1
ATOM 2628 N N . MET A 1 320 ? 8.692 15.395 -12.877 1.00 67.81 320 MET A N 1
ATOM 2629 C CA . MET A 1 320 ? 7.667 15.628 -11.861 1.00 67.81 320 MET A CA 1
ATOM 2630 C C . MET A 1 320 ? 8.143 16.468 -10.676 1.00 67.81 320 MET A C 1
ATOM 2632 O O . MET A 1 320 ? 7.319 16.978 -9.918 1.00 67.81 320 MET A O 1
ATOM 2636 N N . THR A 1 321 ? 9.455 16.631 -10.503 1.00 71.00 321 THR A N 1
ATOM 2637 C CA . THR A 1 321 ? 10.034 17.411 -9.406 1.00 71.00 321 THR A CA 1
ATOM 2638 C C . THR A 1 321 ? 10.726 18.646 -9.956 1.00 71.00 321 THR A C 1
ATOM 2640 O O . THR A 1 321 ? 11.589 18.557 -10.824 1.00 71.00 321 THR A O 1
ATOM 2643 N N . LYS A 1 322 ? 10.440 19.823 -9.389 1.00 77.50 322 LYS A N 1
ATOM 2644 C CA . LYS A 1 322 ? 11.233 21.026 -9.676 1.00 77.50 322 LYS A CA 1
ATOM 2645 C C . LYS A 1 322 ? 12.615 20.894 -9.031 1.00 77.50 322 LYS A C 1
ATOM 2647 O O . LYS A 1 322 ? 12.800 21.242 -7.861 1.00 77.50 322 LYS A O 1
ATOM 2652 N N . ARG A 1 323 ? 13.583 20.354 -9.768 1.00 79.81 323 ARG A N 1
ATOM 2653 C CA . ARG A 1 323 ? 14.953 20.120 -9.286 1.00 79.81 323 ARG A CA 1
ATOM 2654 C C . ARG A 1 323 ? 15.870 21.318 -9.527 1.00 79.81 323 ARG A C 1
ATOM 2656 O O . ARG A 1 323 ? 15.676 22.091 -10.460 1.00 79.81 323 ARG A O 1
ATOM 2663 N N . LEU A 1 324 ? 16.854 21.484 -8.649 1.00 83.31 324 LEU A N 1
ATOM 2664 C CA . LEU A 1 324 ? 17.920 22.472 -8.771 1.00 83.31 324 LEU A CA 1
ATOM 2665 C C . LEU A 1 324 ? 19.097 21.819 -9.490 1.00 83.31 324 LEU A C 1
ATOM 2667 O O . LEU A 1 324 ? 19.862 21.066 -8.894 1.00 83.31 324 LEU A O 1
ATOM 2671 N N . VAL A 1 325 ? 19.220 22.084 -10.787 1.00 82.38 325 VAL A N 1
ATOM 2672 C CA . VAL A 1 325 ? 20.289 21.500 -11.600 1.00 82.38 325 VAL A CA 1
ATOM 2673 C C . VAL A 1 325 ? 21.638 22.096 -11.168 1.00 82.38 325 VAL A C 1
ATOM 2675 O O . VAL A 1 325 ? 21.773 23.324 -11.154 1.00 82.38 325 VAL A O 1
ATOM 2678 N N . PRO A 1 326 ? 22.649 21.274 -10.823 1.00 85.06 326 PRO A N 1
ATOM 2679 C CA . PRO A 1 326 ? 24.010 21.756 -10.609 1.00 85.06 326 PRO A CA 1
ATOM 2680 C C . PRO A 1 326 ? 24.571 22.421 -11.872 1.00 85.06 326 PRO A C 1
ATOM 2682 O O . PRO A 1 326 ? 24.076 22.212 -12.979 1.00 85.06 326 PRO A O 1
ATOM 2685 N N . THR A 1 327 ? 25.646 23.204 -11.743 1.00 86.81 327 THR A N 1
ATOM 2686 C CA . THR A 1 327 ? 26.239 23.854 -12.924 1.00 86.81 327 THR A CA 1
ATOM 2687 C C . THR A 1 327 ? 26.651 22.820 -13.979 1.00 86.81 327 THR A C 1
ATOM 2689 O O . THR A 1 327 ? 27.058 21.700 -13.649 1.00 86.81 327 THR A O 1
ATOM 2692 N N . GLN A 1 328 ? 26.589 23.194 -15.260 1.00 80.69 328 GLN A N 1
ATOM 2693 C CA . GLN A 1 328 ? 26.977 22.297 -16.356 1.00 80.69 328 GLN A CA 1
ATOM 2694 C C . GLN A 1 328 ? 28.416 21.788 -16.198 1.00 80.69 328 GLN A C 1
ATOM 2696 O O . GLN A 1 328 ? 28.671 20.606 -16.412 1.00 80.69 328 GLN A O 1
ATOM 2701 N N . LYS A 1 329 ? 29.340 22.646 -15.738 1.00 82.56 329 LYS A N 1
ATOM 2702 C CA . LYS A 1 329 ? 30.737 22.273 -15.463 1.00 82.56 329 LYS A CA 1
ATOM 2703 C C . LYS A 1 329 ? 30.838 21.194 -14.383 1.00 82.56 329 LYS A C 1
ATOM 2705 O O . LYS A 1 329 ? 31.547 20.211 -14.572 1.00 82.56 329 LYS A O 1
ATOM 2710 N N . THR A 1 330 ? 30.108 21.357 -13.279 1.00 81.06 330 THR A N 1
ATOM 2711 C CA . THR A 1 330 ? 30.067 20.381 -12.179 1.00 81.06 330 THR A CA 1
ATOM 2712 C C . THR A 1 330 ? 29.501 19.044 -12.644 1.00 81.06 330 THR A C 1
ATOM 2714 O O . THR A 1 330 ? 30.102 18.004 -12.396 1.00 81.06 330 THR A O 1
ATOM 2717 N N . THR A 1 331 ? 28.377 19.071 -13.362 1.00 79.38 331 THR A N 1
ATOM 2718 C CA . THR A 1 331 ? 27.724 17.859 -13.875 1.00 79.38 331 THR A CA 1
ATOM 2719 C C . THR A 1 331 ? 28.621 17.130 -14.877 1.00 79.38 331 THR A C 1
ATOM 2721 O O . THR A 1 331 ? 28.772 15.912 -14.795 1.00 79.38 331 THR A O 1
ATOM 2724 N N . PHE A 1 332 ? 29.279 17.868 -15.778 1.00 79.19 332 PHE A N 1
ATOM 2725 C CA . PHE A 1 332 ? 30.222 17.318 -16.750 1.00 79.19 332 PHE A CA 1
ATOM 2726 C C . PHE A 1 332 ? 31.432 16.667 -16.071 1.00 79.19 332 PHE A C 1
ATOM 2728 O O . PHE A 1 332 ? 31.717 15.500 -16.334 1.00 79.19 332 PHE A O 1
ATOM 2735 N N . PHE A 1 333 ? 32.104 17.385 -15.164 1.00 83.31 333 PHE A N 1
ATOM 2736 C CA . PHE A 1 333 ? 33.284 16.874 -14.464 1.00 83.31 333 PHE A CA 1
ATOM 2737 C C . PHE A 1 333 ? 32.958 15.621 -13.648 1.00 83.31 333 PHE A C 1
ATOM 2739 O O . PHE A 1 333 ? 33.653 14.617 -13.772 1.00 83.31 333 PHE A O 1
ATOM 2746 N N . MET A 1 334 ? 31.864 15.642 -12.879 1.00 78.81 334 MET A N 1
ATOM 2747 C CA . MET A 1 334 ? 31.446 14.486 -12.081 1.00 78.81 334 MET A CA 1
ATOM 2748 C C . MET A 1 334 ? 31.069 13.289 -12.955 1.00 78.81 334 MET A C 1
ATOM 2750 O O . MET A 1 334 ? 31.452 12.164 -12.651 1.00 78.81 334 MET A O 1
ATOM 2754 N N . SER A 1 335 ? 30.402 13.523 -14.089 1.00 72.00 335 SER A N 1
ATOM 2755 C CA . SER A 1 335 ? 30.074 12.451 -15.035 1.00 72.00 335 SER A CA 1
ATOM 2756 C C . SER A 1 335 ? 31.327 11.819 -15.652 1.00 72.00 335 SER A C 1
ATOM 2758 O O . SER A 1 335 ? 31.381 10.606 -15.829 1.00 72.00 335 SER A O 1
ATOM 2760 N N . VAL A 1 336 ? 32.341 12.622 -15.996 1.00 75.31 336 VAL A N 1
ATOM 2761 C CA . VAL A 1 336 ? 33.627 12.122 -16.515 1.00 75.31 336 VAL A CA 1
ATOM 2762 C C . VAL A 1 336 ? 34.394 11.366 -15.431 1.00 75.31 336 VAL A C 1
ATOM 2764 O O . VAL A 1 336 ? 34.876 10.268 -15.690 1.00 75.31 336 VAL A O 1
ATOM 2767 N N . PHE A 1 337 ? 34.452 11.909 -14.216 1.00 76.06 337 PHE A N 1
ATOM 2768 C CA . PHE A 1 337 ? 35.117 11.290 -13.072 1.00 76.06 337 PHE A CA 1
ATOM 2769 C C . PHE A 1 337 ? 34.507 9.932 -12.699 1.00 76.06 337 PHE A C 1
ATOM 2771 O O . PHE A 1 337 ? 35.236 8.962 -12.512 1.00 76.06 337 PHE A O 1
ATOM 2778 N N . LEU A 1 338 ? 33.176 9.822 -12.660 1.00 68.25 338 LEU A N 1
ATOM 2779 C CA . LEU A 1 338 ? 32.506 8.548 -12.390 1.00 68.25 338 LEU A CA 1
ATOM 2780 C C . LEU A 1 338 ? 32.740 7.526 -13.499 1.00 68.25 338 LEU A C 1
ATOM 2782 O O . LEU A 1 338 ? 33.009 6.368 -13.201 1.00 68.25 338 LEU A O 1
ATOM 2786 N N . ARG A 1 339 ? 32.710 7.948 -14.770 1.00 65.00 339 ARG A N 1
ATOM 2787 C CA . ARG A 1 339 ? 33.069 7.065 -15.890 1.00 65.00 339 ARG A CA 1
ATOM 2788 C C . ARG A 1 339 ? 34.507 6.569 -15.783 1.00 65.00 339 ARG A C 1
ATOM 2790 O O . ARG A 1 339 ? 34.747 5.400 -16.055 1.00 65.00 339 ARG A O 1
ATOM 2797 N N . PHE A 1 340 ? 35.433 7.425 -15.356 1.00 64.19 340 PHE A N 1
ATOM 2798 C CA . PHE A 1 340 ? 36.818 7.039 -15.108 1.00 64.19 340 PHE A CA 1
ATOM 2799 C C . PHE A 1 340 ? 36.915 5.999 -13.983 1.00 64.19 340 PHE A C 1
ATOM 2801 O O . PHE A 1 340 ? 37.503 4.950 -14.197 1.00 64.19 340 PHE A O 1
ATOM 2808 N N . ILE A 1 341 ? 36.253 6.210 -12.837 1.00 59.94 341 ILE A N 1
ATOM 2809 C CA . ILE A 1 341 ? 36.219 5.226 -11.735 1.00 59.94 341 ILE A CA 1
ATOM 2810 C C . ILE A 1 341 ? 35.636 3.881 -12.189 1.00 59.94 341 ILE A C 1
ATOM 2812 O O . ILE A 1 341 ? 36.169 2.828 -11.836 1.00 59.94 341 ILE A O 1
ATOM 2816 N N . CYS A 1 342 ? 34.547 3.909 -12.959 1.00 54.44 342 CYS A N 1
ATOM 2817 C CA . CYS A 1 342 ? 33.920 2.698 -13.482 1.00 54.44 342 CYS A CA 1
ATOM 2818 C C . CYS A 1 342 ? 34.810 1.975 -14.508 1.00 54.44 342 CYS A C 1
ATOM 2820 O O . CYS A 1 342 ? 34.788 0.750 -14.559 1.00 54.44 342 CYS A O 1
ATOM 2822 N N . ALA A 1 343 ? 35.600 2.706 -15.303 1.00 51.94 343 ALA A N 1
ATOM 2823 C CA . ALA A 1 343 ? 36.483 2.141 -16.324 1.00 51.94 343 ALA A CA 1
ATOM 2824 C C . ALA A 1 343 ? 37.819 1.613 -15.760 1.00 51.94 343 ALA A C 1
ATOM 2826 O O . ALA A 1 343 ? 38.298 0.566 -16.195 1.00 51.94 343 ALA A O 1
ATOM 2827 N N . ASP A 1 344 ? 38.411 2.308 -14.785 1.00 37.38 344 ASP A N 1
ATOM 2828 C CA . ASP A 1 344 ? 39.767 2.043 -14.274 1.00 37.38 344 ASP A CA 1
ATOM 2829 C C . ASP A 1 344 ? 39.846 0.740 -13.449 1.00 37.38 344 ASP A C 1
ATOM 2831 O O . ASP A 1 344 ? 40.855 0.035 -13.449 1.00 37.38 344 ASP A O 1
ATOM 2835 N N . ARG A 1 345 ? 38.737 0.320 -12.821 1.00 39.06 345 ARG A N 1
ATOM 2836 C CA . ARG A 1 345 ? 38.671 -0.978 -12.120 1.00 39.06 345 ARG A CA 1
ATOM 2837 C C . ARG A 1 345 ? 38.569 -2.196 -13.043 1.00 39.06 345 ARG A C 1
ATOM 2839 O O . ARG A 1 345 ? 38.918 -3.290 -12.611 1.00 39.06 345 ARG A O 1
ATOM 2846 N N . GLY A 1 346 ? 38.150 -2.021 -14.297 1.00 37.84 346 GLY A N 1
ATOM 2847 C CA . GLY A 1 346 ? 38.135 -3.101 -15.291 1.00 37.84 346 GLY A CA 1
ATOM 2848 C C . GLY A 1 346 ? 39.537 -3.498 -15.767 1.00 37.84 346 GLY A C 1
ATOM 2849 O O . GLY A 1 346 ? 39.797 -4.664 -16.040 1.00 37.84 346 GLY A O 1
ATOM 2850 N N . TRP A 1 347 ? 40.477 -2.550 -15.809 1.00 27.55 347 TRP A N 1
ATOM 2851 C CA . TRP A 1 347 ? 41.802 -2.768 -16.401 1.00 27.55 347 TRP A CA 1
ATOM 2852 C C . TRP A 1 347 ? 42.833 -3.405 -15.458 1.00 27.55 347 TRP A C 1
ATOM 2854 O O . TRP A 1 347 ? 43.697 -4.148 -15.917 1.00 27.55 347 TRP A O 1
ATOM 2864 N N . LEU A 1 348 ? 42.735 -3.185 -14.145 1.00 28.62 348 LEU A N 1
ATOM 2865 C CA . LEU A 1 348 ? 43.711 -3.693 -13.166 1.00 28.62 348 LEU A CA 1
ATOM 2866 C C . LEU A 1 348 ? 43.595 -5.201 -12.861 1.00 28.62 348 LEU A C 1
ATOM 2868 O O . LEU A 1 348 ? 44.487 -5.754 -12.222 1.00 28.62 348 LEU A O 1
ATOM 2872 N N . LEU A 1 349 ? 42.527 -5.874 -13.309 1.00 32.59 349 LEU A N 1
ATOM 2873 C CA . LEU A 1 349 ? 42.244 -7.284 -12.988 1.00 32.59 349 LEU A CA 1
ATOM 2874 C C . LEU A 1 349 ? 42.187 -8.218 -14.211 1.00 32.59 349 LEU A C 1
ATOM 2876 O O . LEU A 1 349 ? 41.918 -9.404 -14.047 1.00 32.59 349 LEU A O 1
ATOM 2880 N N . GLY A 1 350 ? 42.452 -7.720 -15.426 1.00 27.50 350 GLY A N 1
ATOM 2881 C CA . GLY A 1 350 ? 42.495 -8.554 -16.638 1.00 27.50 350 GLY A CA 1
ATOM 2882 C C . GLY A 1 350 ? 41.146 -9.161 -17.053 1.00 27.50 350 GLY A C 1
ATOM 2883 O O . GLY A 1 350 ? 41.118 -10.157 -17.772 1.00 27.50 350 GLY A O 1
ATOM 2884 N N . VAL A 1 351 ? 40.034 -8.572 -16.610 1.00 32.44 351 VAL A N 1
ATOM 2885 C CA . VAL A 1 351 ? 38.663 -8.978 -16.955 1.00 32.44 351 VAL A CA 1
ATOM 2886 C C . VAL A 1 351 ? 38.057 -7.878 -17.838 1.00 32.44 351 VAL A C 1
ATOM 2888 O O . VAL A 1 351 ? 38.304 -6.705 -17.557 1.00 32.44 351 VAL A O 1
ATOM 2891 N N . PRO A 1 352 ? 37.291 -8.190 -18.905 1.00 29.97 352 PRO A N 1
ATOM 2892 C CA . PRO A 1 352 ? 36.701 -7.168 -19.765 1.00 29.97 352 PRO A CA 1
ATOM 2893 C C . PRO A 1 352 ? 35.960 -6.102 -18.937 1.00 29.97 352 PRO A C 1
ATOM 2895 O O . PRO A 1 352 ? 35.323 -6.454 -17.939 1.00 29.97 352 PRO A O 1
ATOM 2898 N N . PRO A 1 353 ? 36.005 -4.816 -19.337 1.00 30.62 353 PRO A N 1
ATOM 2899 C CA . PRO A 1 353 ? 35.629 -3.645 -18.524 1.00 30.62 353 PRO A CA 1
ATOM 2900 C C . PRO A 1 353 ? 34.159 -3.575 -18.056 1.00 30.62 353 PRO A C 1
ATOM 2902 O O . PRO A 1 353 ? 33.726 -2.576 -17.489 1.00 30.62 353 PRO A O 1
ATOM 2905 N N . LEU A 1 354 ? 33.383 -4.630 -18.277 1.00 40.50 354 LEU A N 1
ATOM 2906 C CA . LEU A 1 354 ? 31.944 -4.719 -18.067 1.00 40.50 354 LEU A CA 1
ATOM 2907 C C . LEU A 1 354 ? 31.512 -5.557 -16.873 1.00 40.50 354 LEU A C 1
ATOM 2909 O O . LEU A 1 354 ? 30.351 -5.498 -16.481 1.00 40.50 354 LEU A O 1
ATOM 2913 N N . PHE A 1 355 ? 32.462 -6.191 -16.194 1.00 34.84 355 PHE A N 1
ATOM 2914 C CA . PHE A 1 355 ? 32.240 -6.807 -14.891 1.00 34.84 355 PHE A CA 1
ATOM 2915 C C . PHE A 1 355 ? 31.983 -5.793 -13.757 1.00 34.84 355 PHE A C 1
ATOM 2917 O O . PHE A 1 355 ? 32.014 -6.192 -12.613 1.00 34.84 355 PHE A O 1
ATOM 2924 N N . PHE A 1 356 ? 31.746 -4.495 -13.995 1.00 34.12 356 PHE A N 1
ATOM 2925 C CA . PHE A 1 356 ? 31.657 -3.497 -12.907 1.00 34.12 356 PHE A CA 1
ATOM 2926 C C . PHE A 1 356 ? 30.433 -2.579 -12.920 1.00 34.12 356 PHE A C 1
ATOM 2928 O O . PHE A 1 356 ? 30.347 -1.671 -12.096 1.00 34.12 356 PHE A O 1
ATOM 2935 N N . THR A 1 357 ? 29.431 -2.816 -13.773 1.00 33.12 357 THR A N 1
ATOM 2936 C CA . THR A 1 357 ? 28.132 -2.136 -13.572 1.00 33.12 357 THR A CA 1
ATOM 2937 C C . THR A 1 357 ? 27.275 -2.793 -12.485 1.00 33.12 357 THR A C 1
ATOM 2939 O O . THR A 1 357 ? 26.329 -2.167 -12.013 1.00 33.12 357 THR A O 1
ATOM 2942 N N . ILE A 1 358 ? 27.646 -3.995 -12.021 1.00 31.56 358 ILE A N 1
ATOM 2943 C CA . ILE A 1 358 ? 27.082 -4.687 -10.848 1.00 31.56 358 ILE A CA 1
ATOM 2944 C C . ILE A 1 358 ? 28.193 -5.509 -10.146 1.00 31.56 358 ILE A C 1
ATOM 2946 O O . ILE A 1 358 ? 28.073 -6.721 -10.023 1.00 31.56 358 ILE A O 1
ATOM 2950 N N . TYR A 1 359 ? 29.285 -4.871 -9.699 1.00 30.83 359 TYR A N 1
ATOM 2951 C CA . TYR A 1 359 ? 30.242 -5.455 -8.735 1.00 30.83 359 TYR A CA 1
ATOM 2952 C C . TYR A 1 359 ? 30.682 -4.434 -7.689 1.00 30.83 359 TYR A C 1
ATOM 2954 O O . TYR A 1 359 ? 31.019 -3.291 -8.081 1.00 30.83 359 TYR A O 1
#

Solvent-accessible surface area (backbone atoms only — not comparable to full-atom values): 19499 Å² total; per-residue (Å²): 133,88,78,76,53,72,67,57,53,50,50,52,50,54,52,53,50,53,53,52,55,40,53,54,49,26,50,50,23,46,54,50,20,53,51,39,47,50,50,52,54,49,46,58,72,68,54,44,48,80,59,28,82,39,63,72,38,78,74,42,51,64,77,38,66,47,52,52,40,46,55,52,51,28,53,49,22,50,51,50,22,52,31,51,73,68,68,62,84,50,74,65,58,31,40,42,44,64,40,44,53,38,51,48,22,43,48,43,26,53,53,49,53,49,44,46,73,74,42,47,63,80,67,44,78,45,73,61,42,44,59,55,56,66,41,56,71,59,38,41,55,58,44,44,42,43,38,54,53,41,54,50,46,60,73,79,41,88,55,75,77,70,55,69,68,61,33,51,50,47,41,50,52,51,49,48,53,53,46,44,56,68,76,29,58,66,60,45,45,52,52,50,49,52,53,50,52,36,49,50,53,55,48,50,48,51,51,42,24,72,71,69,76,46,47,68,42,63,67,53,68,73,37,54,71,71,58,30,53,50,48,53,46,48,76,54,40,50,67,57,52,54,53,47,50,36,62,74,66,64,47,57,72,63,62,49,44,50,53,31,38,46,38,62,37,45,53,47,50,51,34,47,49,45,26,51,52,50,55,57,36,50,71,74,44,51,61,70,66,42,51,67,78,58,52,73,69,49,58,65,66,58,56,49,47,71,41,48,50,52,44,63,49,51,51,51,53,58,76,75,40,97,68,59,78,63,56,70,69,58,38,49,51,38,44,52,51,50,50,46,59,49,46,58,66,19,65,81,71,81,46,72,59,51,70,47,83,71,92